Protein AF-A0A833ZZ32-F1 (afdb_monomer_lite)

Secondary structure (DSSP, 8-state):
---------------------PPPPPP-------------------------------------S-TTSSHHHHHHHHHHHHHHHSEEEHHHHHHHHHHHHHHSS---TTTHHHHHHHHHHHHHHHHHHHHHTTSEEEETTEEEE--S--HHHHHHHHHHHHHHHHHHHHHHHHHHHHHHHHHHHHHHHHHHHHHHHHHHTTSPPPGGG--PSS-------TT--------TT-

pLDDT: mean 76.22, std 25.81, range [27.75, 98.75]

Organism: NCBI:txid89673

Sequence (234 aa):
MIISTPQRLASSGSVLIGSPYTPAPAMVTQTHIAEATGWVPSDRKRAREFIDSDFSESKRSKKGDKNGKGLRHFSMKVCEKVQRKGTTSYNEVADELVSEFTNSNNHLSADSAYDQKNIRRRVYDALNVLMAMNIISKEKKEIKWIGLPTNSAQECQNLEIEKQRRIERIKQKRAQLQELLLQQIAFKNLVQRNRQNEQQNQGPPALNSTIQLPFIIINTSRKTVIDCSISSDK

Radius of gyration: 42.9 Å; chains: 1; bounding box: 115×64×95 Å

InterPro domains:
  IPR003316 E2F/DP family, winged-helix DNA-binding domain [PF02319] (68-147)
  IPR003316 E2F/DP family, winged-helix DNA-binding domain [SM01372] (66-147)
  IPR014889 Transcription factor DP, C-terminal [PF08781] (154-234)
  IPR014889 Transcription factor DP, C-terminal [SM01138] (154-234)
  IPR014889 Transcription factor DP, C-terminal [cd14458] (152-234)
  IPR015648 Transcription factor DP [PIRSF009404] (3-234)
  IPR015648 Transcription factor DP [PTHR12548] (1-234)
  IPR036388 Winged helix-like DNA-binding domain superfamily [G3DSA:1.10.10.10] (60-152)
  IPR036390 Winged helix DNA-binding domain superfamily [SSF46785] (69-148)
  IPR037241 E2F-DP heterodimerization region [SSF144074] (154-234)
  IPR038168 Transcription factor DP, C-terminal domain superfamily [G3DSA:1.20.140.80] (153-234)

Structure (mmCIF, N/CA/C/O backbone):
data_AF-A0A833ZZ32-F1
#
_entry.id   AF-A0A833ZZ32-F1
#
loop_
_atom_site.group_PDB
_atom_site.id
_atom_site.type_symbol
_atom_site.label_atom_id
_atom_site.label_alt_id
_atom_site.label_comp_id
_atom_site.label_asym_id
_atom_site.label_entity_id
_atom_site.label_seq_id
_atom_site.pdbx_PDB_ins_code
_atom_site.Cartn_x
_atom_site.Cartn_y
_atom_site.Cartn_z
_atom_site.occupancy
_atom_site.B_iso_or_equiv
_atom_site.auth_seq_id
_atom_site.auth_comp_id
_atom_site.auth_asym_id
_atom_site.auth_atom_id
_atom_site.pdbx_PDB_model_num
ATOM 1 N N . MET A 1 1 ? -20.789 -22.612 13.758 1.00 37.88 1 MET A N 1
ATOM 2 C CA . MET A 1 1 ? -19.311 -22.689 13.822 1.00 37.88 1 MET A CA 1
ATOM 3 C C . MET A 1 1 ? -18.942 -23.399 15.105 1.00 37.88 1 MET A C 1
ATOM 5 O O . MET A 1 1 ? -19.556 -23.105 16.121 1.00 37.88 1 MET A O 1
ATOM 9 N N . ILE A 1 2 ? -18.009 -24.345 15.046 1.00 40.56 2 ILE A N 1
ATOM 10 C CA . ILE A 1 2 ? -17.580 -25.133 16.206 1.00 40.56 2 ILE A CA 1
ATOM 11 C C . ILE A 1 2 ? -16.386 -24.408 16.829 1.00 40.56 2 ILE A C 1
ATOM 13 O O . ILE A 1 2 ? -15.392 -24.194 16.140 1.00 40.56 2 ILE A O 1
ATOM 17 N N . ILE A 1 3 ? -16.480 -24.021 18.102 1.00 36.75 3 ILE A N 1
ATOM 18 C CA . ILE A 1 3 ? -15.331 -23.560 18.890 1.00 36.75 3 ILE A CA 1
ATOM 19 C C . ILE A 1 3 ? -15.368 -24.303 20.220 1.00 36.75 3 ILE A C 1
ATOM 21 O O . ILE A 1 3 ? -16.193 -24.019 21.085 1.00 36.75 3 ILE A O 1
ATOM 25 N N . SER A 1 4 ? -14.459 -25.260 20.359 1.00 36.28 4 SER A N 1
ATOM 26 C CA . SER A 1 4 ? -14.177 -25.944 21.615 1.00 36.28 4 SER A CA 1
ATOM 27 C C . SER A 1 4 ? -13.015 -25.243 22.315 1.00 36.28 4 SER A C 1
ATOM 29 O O . SER A 1 4 ? -12.000 -24.937 21.694 1.00 36.28 4 SER A O 1
ATOM 31 N N . THR A 1 5 ? -13.135 -25.050 23.623 1.00 51.25 5 THR A N 1
ATOM 32 C CA . THR A 1 5 ? -11.986 -25.001 24.540 1.00 51.25 5 THR A CA 1
ATOM 33 C C . THR A 1 5 ? -12.230 -26.069 25.609 1.00 51.25 5 THR A C 1
ATOM 35 O O . THR A 1 5 ? -13.373 -26.509 25.766 1.00 51.25 5 THR A O 1
ATOM 38 N N . PRO A 1 6 ? -11.186 -26.549 26.303 1.00 49.59 6 PRO A N 1
ATOM 39 C CA . PRO A 1 6 ? -10.939 -25.911 27.593 1.00 49.59 6 PRO A CA 1
ATOM 40 C C . PRO A 1 6 ? -9.465 -25.863 28.040 1.00 49.59 6 PRO A C 1
ATOM 42 O O . PRO A 1 6 ? -8.579 -26.503 27.485 1.00 49.59 6 PRO A O 1
ATOM 45 N N . GLN A 1 7 ? -9.309 -25.181 29.177 1.00 36.09 7 GLN A N 1
ATOM 46 C CA . GLN A 1 7 ? -8.530 -25.585 30.357 1.00 36.09 7 GLN A CA 1
ATOM 47 C C . GLN A 1 7 ? -7.370 -24.660 30.753 1.00 36.09 7 GLN A C 1
ATOM 49 O O . GLN A 1 7 ? -6.554 -24.212 29.953 1.00 36.09 7 GLN A O 1
ATOM 54 N N . ARG A 1 8 ? -7.344 -24.361 32.055 1.00 35.12 8 ARG A N 1
ATOM 55 C CA . ARG A 1 8 ? -6.400 -23.487 32.752 1.00 35.12 8 ARG A CA 1
ATOM 56 C C . ARG A 1 8 ? -5.781 -24.301 33.882 1.00 35.12 8 ARG A C 1
ATOM 58 O O . ARG A 1 8 ? -6.511 -24.950 34.624 1.00 35.12 8 ARG A O 1
ATOM 65 N N . LEU A 1 9 ? -4.468 -24.210 34.046 1.00 34.28 9 LEU A N 1
ATOM 66 C CA . LEU A 1 9 ? -3.742 -24.720 35.208 1.00 34.28 9 LEU A CA 1
ATOM 67 C C . LEU A 1 9 ? -2.900 -23.583 35.788 1.00 34.28 9 LEU A C 1
ATOM 69 O O . LEU A 1 9 ? -2.384 -22.745 35.049 1.00 34.28 9 LEU A O 1
ATOM 73 N N . ALA A 1 10 ? -2.816 -23.529 37.114 1.00 38.97 10 ALA A N 1
ATOM 74 C CA . ALA A 1 10 ? -2.037 -22.538 37.843 1.00 38.97 10 ALA A CA 1
ATOM 75 C C . ALA A 1 10 ? -0.801 -23.203 38.455 1.00 38.97 10 ALA A C 1
ATOM 77 O O . ALA A 1 10 ? -0.909 -24.277 39.041 1.00 38.97 10 ALA A O 1
ATOM 78 N N . SER A 1 11 ? 0.353 -22.547 38.354 1.00 32.22 11 SER A N 1
ATOM 79 C CA . SER A 1 11 ? 1.517 -22.823 39.196 1.00 32.22 11 SER A CA 1
ATOM 80 C C . SER A 1 11 ? 2.420 -21.591 39.249 1.00 32.22 11 SER A C 1
ATOM 82 O O . SER A 1 11 ? 2.545 -20.864 38.262 1.00 32.22 11 SER A O 1
ATOM 84 N N . SER A 1 12 ? 3.026 -21.357 40.409 1.00 38.91 12 SER A N 1
ATOM 85 C CA . SER A 1 12 ? 3.937 -20.244 40.676 1.00 38.91 12 SER A CA 1
ATOM 86 C C . SER A 1 12 ? 5.387 -20.705 40.539 1.00 38.91 12 SER A C 1
ATOM 88 O O . SER A 1 12 ? 5.758 -21.731 41.102 1.00 38.91 12 SER A O 1
ATOM 90 N N . GLY A 1 13 ? 6.234 -19.926 39.864 1.00 32.72 13 GLY A N 1
ATOM 91 C CA . GLY A 1 13 ? 7.673 -20.192 39.788 1.00 32.72 13 GLY A CA 1
ATOM 92 C C . GLY A 1 13 ? 8.413 -19.123 38.986 1.00 32.72 13 GLY A C 1
ATOM 93 O O . GLY A 1 13 ? 7.993 -18.770 37.888 1.00 32.72 13 GLY A O 1
ATOM 94 N N . SER A 1 14 ? 9.496 -18.578 39.541 1.00 38.50 14 SER A N 1
ATOM 95 C CA . SER A 1 14 ? 10.298 -17.522 38.909 1.00 38.50 14 SER A CA 1
ATOM 96 C C . SER A 1 14 ? 11.399 -18.091 38.014 1.00 38.50 14 SER A C 1
ATOM 98 O O . SER A 1 14 ? 12.208 -18.879 38.503 1.00 38.50 14 SER A O 1
ATOM 100 N N . VAL A 1 15 ? 11.526 -17.613 36.771 1.00 35.06 15 VAL A N 1
ATOM 101 C CA . VAL A 1 15 ? 12.745 -17.777 35.953 1.00 35.06 15 VAL A CA 1
ATOM 102 C C . VAL A 1 15 ? 12.980 -16.509 35.113 1.00 35.06 15 VAL A C 1
ATOM 104 O O . VAL A 1 15 ? 12.033 -15.901 34.618 1.00 35.06 15 VAL A O 1
ATOM 107 N N . LEU A 1 16 ? 14.245 -16.088 35.004 1.00 38.94 16 LEU A N 1
ATOM 108 C CA . LEU A 1 16 ? 14.737 -14.967 34.181 1.00 38.94 16 LEU A CA 1
ATOM 109 C C . LEU A 1 16 ? 15.077 -15.431 32.744 1.00 38.94 16 LEU A C 1
ATOM 111 O O . LEU A 1 16 ? 15.066 -16.627 32.484 1.00 38.94 16 LEU A O 1
ATOM 115 N N . ILE A 1 17 ? 15.523 -14.505 31.872 1.00 35.62 17 ILE A N 1
ATOM 116 C CA . ILE A 1 17 ? 16.031 -14.752 30.491 1.00 35.62 17 ILE A CA 1
ATOM 117 C C . ILE A 1 17 ? 14.880 -14.991 29.482 1.00 35.62 17 ILE A C 1
ATOM 119 O O . ILE A 1 17 ? 13.878 -15.608 29.810 1.00 35.62 17 ILE A O 1
ATOM 123 N N . GLY A 1 18 ? 14.912 -14.529 28.227 1.00 32.66 18 GLY A N 1
ATOM 124 C CA . GLY A 1 18 ? 15.871 -13.699 27.483 1.00 32.66 18 GLY A CA 1
ATOM 125 C C . GLY A 1 18 ? 15.521 -13.727 25.982 1.00 32.66 18 GLY A C 1
ATOM 126 O O . GLY A 1 18 ? 14.850 -14.647 25.522 1.00 32.66 18 GLY A O 1
ATOM 127 N N . SER A 1 19 ? 15.911 -12.703 25.217 1.00 40.38 19 SER A N 1
ATOM 128 C CA . SER A 1 19 ? 15.455 -12.518 23.823 1.00 40.38 19 SER A CA 1
ATOM 129 C C . SER A 1 19 ? 16.119 -13.484 22.819 1.00 40.38 19 SER A C 1
ATOM 131 O O . SER A 1 19 ? 17.340 -13.642 22.879 1.00 40.38 19 SER A O 1
ATOM 133 N N . PRO A 1 20 ? 15.385 -14.070 21.849 1.00 43.44 20 PRO A N 1
ATOM 134 C CA . PRO A 1 20 ? 15.973 -14.885 20.788 1.00 43.44 20 PRO A CA 1
ATOM 135 C C . PRO A 1 20 ? 16.407 -14.039 19.575 1.00 43.44 20 PRO A C 1
ATOM 137 O O . PRO A 1 20 ? 15.576 -13.535 18.820 1.00 43.44 20 PRO A O 1
ATOM 140 N N . TYR A 1 21 ? 17.719 -13.954 19.339 1.00 35.91 21 TYR A N 1
ATOM 141 C CA . TYR A 1 21 ? 18.301 -13.572 18.045 1.00 35.91 21 TYR A CA 1
ATOM 142 C C . TYR A 1 21 ? 18.852 -14.818 17.332 1.00 35.91 21 TYR A C 1
ATOM 144 O O . TYR A 1 21 ? 19.492 -15.668 17.948 1.00 35.91 21 TYR A O 1
ATOM 152 N N . THR A 1 22 ? 18.615 -14.921 16.025 1.00 45.25 22 THR A N 1
ATOM 153 C CA . THR A 1 22 ? 19.074 -16.026 15.164 1.00 45.25 22 THR A CA 1
ATOM 154 C C . THR A 1 22 ? 20.530 -15.843 14.706 1.00 45.25 22 THR A C 1
ATOM 156 O O . THR A 1 22 ? 20.849 -14.758 14.214 1.00 45.25 22 THR A O 1
ATOM 159 N N . PRO A 1 23 ? 21.400 -16.871 14.769 1.00 45.94 23 PRO A N 1
ATOM 160 C CA . PRO A 1 23 ? 22.768 -16.795 14.252 1.00 45.94 23 PRO A CA 1
ATOM 161 C C . PRO A 1 23 ? 22.875 -17.152 12.756 1.00 45.94 23 PRO A C 1
ATOM 163 O O . PRO A 1 23 ? 22.099 -17.947 12.228 1.00 45.94 23 PRO A O 1
ATOM 166 N N . ALA A 1 24 ? 23.881 -16.582 12.088 1.00 35.25 24 ALA A N 1
ATOM 167 C CA . ALA A 1 24 ? 24.283 -16.902 10.714 1.00 35.25 24 ALA A CA 1
ATOM 168 C C . ALA A 1 24 ? 25.369 -18.008 10.682 1.00 35.25 24 ALA A C 1
ATOM 170 O O . ALA A 1 24 ? 26.064 -18.194 11.683 1.00 35.25 24 ALA A O 1
ATOM 171 N N . PRO A 1 25 ? 25.553 -18.740 9.563 1.00 42.97 25 PRO A N 1
ATOM 172 C CA . PRO A 1 25 ? 26.528 -19.829 9.484 1.00 42.97 25 PRO A CA 1
ATOM 173 C C . PRO A 1 25 ? 27.964 -19.326 9.254 1.00 42.97 25 PRO A C 1
ATOM 175 O O . PRO A 1 25 ? 28.202 -18.439 8.435 1.00 42.97 25 PRO A O 1
ATOM 178 N N . ALA A 1 26 ? 28.925 -19.948 9.941 1.00 34.72 26 ALA A N 1
ATOM 179 C CA . ALA A 1 26 ? 30.362 -19.726 9.769 1.00 34.72 26 ALA A CA 1
ATOM 180 C C . ALA A 1 26 ? 31.030 -20.871 8.980 1.00 34.72 26 ALA A C 1
ATOM 182 O O . ALA A 1 26 ? 30.490 -21.971 8.868 1.00 34.72 26 ALA A O 1
ATOM 183 N N . MET A 1 27 ? 32.206 -20.591 8.415 1.00 36.47 27 MET A N 1
ATOM 184 C CA . MET A 1 27 ? 32.966 -21.507 7.553 1.00 36.47 27 MET A CA 1
ATOM 185 C C . MET A 1 27 ? 33.712 -22.586 8.358 1.00 36.47 27 MET A C 1
ATOM 187 O O . MET A 1 27 ? 34.055 -22.366 9.517 1.00 36.47 27 MET A O 1
ATOM 191 N N . VAL A 1 28 ? 34.027 -23.720 7.720 1.00 36.69 28 VAL A N 1
ATOM 192 C CA . VAL A 1 28 ? 34.839 -24.809 8.299 1.00 36.69 28 VAL A CA 1
ATOM 193 C C . VAL A 1 28 ? 36.036 -25.111 7.392 1.00 36.69 28 VAL A C 1
ATOM 195 O O . VAL A 1 28 ? 35.896 -25.179 6.171 1.00 36.69 28 VAL A O 1
ATOM 198 N N . THR A 1 29 ? 37.208 -25.313 7.995 1.00 33.47 29 THR A N 1
ATOM 199 C CA . THR A 1 29 ? 38.483 -25.629 7.327 1.00 33.47 29 THR A CA 1
ATOM 200 C C . THR A 1 29 ? 39.214 -26.764 8.045 1.00 33.47 29 THR A C 1
ATOM 202 O O . THR A 1 29 ? 39.313 -26.707 9.265 1.00 33.47 29 THR A O 1
ATOM 205 N N . GLN A 1 30 ? 39.829 -27.672 7.264 1.00 30.86 30 GLN A N 1
ATOM 206 C CA . GLN A 1 30 ? 40.859 -28.666 7.659 1.00 30.86 30 GLN A CA 1
ATOM 207 C C . GLN A 1 30 ? 40.413 -29.812 8.617 1.00 30.86 30 GLN A C 1
ATOM 209 O O . GLN A 1 30 ? 39.506 -29.618 9.411 1.00 30.86 30 GLN A O 1
ATOM 214 N N . THR A 1 31 ? 40.962 -31.047 8.629 1.00 31.50 31 THR A N 1
ATOM 215 C CA . THR A 1 31 ? 41.904 -31.822 7.759 1.00 31.50 31 THR A CA 1
ATOM 216 C C . THR A 1 31 ? 41.948 -33.315 8.202 1.00 31.50 31 THR A C 1
ATOM 218 O O . THR A 1 31 ? 41.472 -33.626 9.285 1.00 31.50 31 THR A O 1
ATOM 221 N N . HIS A 1 32 ? 42.661 -34.165 7.430 1.00 30.50 32 HIS A N 1
ATOM 222 C CA . HIS A 1 32 ? 43.417 -35.389 7.826 1.00 30.50 32 HIS A CA 1
ATOM 223 C C . HIS A 1 32 ? 42.839 -36.827 7.634 1.00 30.50 32 HIS A C 1
ATOM 225 O O . HIS A 1 32 ? 42.040 -37.315 8.419 1.00 30.50 32 HIS A O 1
ATOM 231 N N . ILE A 1 33 ? 43.417 -37.507 6.621 1.00 32.62 33 ILE A N 1
ATOM 232 C CA . ILE A 1 33 ? 43.957 -38.897 6.527 1.00 32.62 33 ILE A CA 1
ATOM 233 C C . ILE A 1 33 ? 43.099 -40.131 6.908 1.00 32.62 33 ILE A C 1
ATOM 235 O O . ILE A 1 33 ? 42.928 -40.438 8.081 1.00 32.62 33 ILE A O 1
ATOM 239 N N . ALA A 1 34 ? 42.772 -40.930 5.874 1.00 32.75 34 ALA A N 1
ATOM 240 C CA . ALA A 1 34 ? 42.776 -42.411 5.791 1.00 32.75 34 ALA A CA 1
ATOM 241 C C . ALA A 1 34 ? 42.498 -42.821 4.313 1.00 32.75 34 ALA A C 1
ATOM 243 O O . ALA A 1 34 ? 41.745 -42.114 3.648 1.00 32.75 34 ALA A O 1
ATOM 244 N N . GLU A 1 35 ? 43.019 -43.889 3.688 1.00 29.77 35 GLU A N 1
ATOM 245 C CA . GLU A 1 35 ? 44.194 -44.753 3.955 1.00 29.77 35 GLU A CA 1
ATOM 246 C C . GLU A 1 35 ? 44.800 -45.226 2.589 1.00 29.77 35 GLU A C 1
ATOM 248 O O . GLU A 1 35 ? 44.897 -44.388 1.691 1.00 29.77 35 GLU A O 1
ATOM 253 N N . ALA A 1 36 ? 45.215 -46.494 2.371 1.00 29.03 36 ALA A N 1
ATOM 254 C CA . ALA A 1 36 ? 45.875 -46.944 1.125 1.00 29.03 36 ALA A CA 1
ATOM 255 C C . ALA A 1 36 ? 45.456 -48.334 0.584 1.00 29.03 36 ALA A C 1
ATOM 257 O O . ALA A 1 36 ? 45.432 -49.315 1.311 1.00 29.03 36 ALA A O 1
ATOM 258 N N . THR A 1 37 ? 45.257 -48.419 -0.737 1.00 33.25 37 THR A N 1
ATOM 259 C CA . THR A 1 37 ? 45.556 -49.538 -1.670 1.00 33.25 37 THR A CA 1
ATOM 260 C C . THR A 1 37 ? 45.536 -48.895 -3.070 1.00 33.25 37 THR A C 1
ATOM 262 O O . THR A 1 37 ? 44.680 -48.065 -3.341 1.00 33.25 37 THR A O 1
ATOM 265 N N . GLY A 1 38 ? 46.449 -49.092 -4.017 1.00 27.75 38 GLY A N 1
ATOM 266 C CA . GLY A 1 38 ? 47.419 -50.150 -4.265 1.00 27.75 38 GLY A CA 1
ATOM 267 C C . GLY A 1 38 ? 47.241 -50.550 -5.735 1.00 27.75 38 GLY A C 1
ATOM 268 O O . GLY A 1 38 ? 46.128 -50.904 -6.093 1.00 27.75 38 GLY A O 1
ATOM 269 N N . TRP A 1 39 ? 48.284 -50.424 -6.568 1.00 29.03 39 TRP A N 1
ATOM 270 C CA . TRP A 1 39 ? 48.559 -51.146 -7.835 1.00 29.03 39 TRP A CA 1
ATOM 271 C C . TRP A 1 39 ? 49.645 -50.393 -8.629 1.00 29.03 39 TRP A C 1
ATOM 273 O O . TRP A 1 39 ? 49.455 -49.247 -9.032 1.00 29.03 39 TRP A O 1
ATOM 283 N N . VAL A 1 40 ? 50.776 -51.056 -8.878 1.00 33.75 40 VAL A N 1
ATOM 284 C CA . VAL A 1 40 ? 51.852 -50.604 -9.776 1.00 33.75 40 VAL A CA 1
ATOM 285 C C . VAL A 1 40 ? 52.361 -51.827 -10.539 1.00 33.75 40 VAL A C 1
ATOM 287 O O . VAL A 1 40 ? 52.672 -52.834 -9.902 1.00 33.75 40 VAL A O 1
ATOM 290 N N . PRO A 1 41 ? 52.460 -51.765 -11.876 1.00 34.78 41 PRO A N 1
ATOM 291 C CA . PRO A 1 41 ? 53.431 -52.574 -12.617 1.00 34.78 41 PRO A CA 1
ATOM 292 C C . PRO A 1 41 ? 54.643 -51.741 -13.061 1.00 34.78 41 PRO A C 1
ATOM 294 O O . PRO A 1 41 ? 54.511 -50.586 -13.466 1.00 34.78 41 PRO A O 1
ATOM 297 N N . SER A 1 42 ? 55.828 -52.337 -12.957 1.00 32.09 42 SER A N 1
ATOM 298 C CA . SER A 1 42 ? 57.117 -51.637 -12.953 1.00 32.09 42 SER A CA 1
ATOM 299 C C . SER A 1 42 ? 57.749 -51.363 -14.328 1.00 32.09 42 SER A C 1
ATOM 301 O O . SER A 1 42 ? 57.417 -51.972 -15.340 1.00 32.09 42 SER A O 1
ATOM 303 N N . ASP A 1 43 ? 58.780 -50.514 -14.279 1.00 33.09 43 ASP A N 1
ATOM 304 C CA . ASP A 1 43 ? 60.008 -50.560 -15.083 1.00 33.09 43 ASP A CA 1
ATOM 305 C C . ASP A 1 43 ? 59.945 -50.522 -16.622 1.00 33.09 43 ASP A C 1
ATOM 307 O O . ASP A 1 43 ? 59.797 -51.533 -17.316 1.00 33.09 43 ASP A O 1
ATOM 311 N N . ARG A 1 44 ? 60.427 -49.390 -17.159 1.00 36.41 44 ARG A N 1
ATOM 312 C CA . ARG A 1 44 ? 61.557 -49.456 -18.102 1.00 36.41 44 ARG A CA 1
ATOM 313 C C . ARG A 1 44 ? 62.429 -48.195 -18.087 1.00 36.41 44 ARG A C 1
ATOM 315 O O . ARG A 1 44 ? 62.002 -47.110 -18.470 1.00 36.41 44 ARG A O 1
ATOM 322 N N . LYS A 1 45 ? 63.693 -48.371 -17.688 1.00 34.56 45 LYS A N 1
ATOM 323 C CA . LYS A 1 45 ? 64.759 -47.356 -17.741 1.00 34.56 45 LYS A CA 1
ATOM 324 C C . LYS A 1 45 ? 64.945 -46.788 -19.155 1.00 34.56 45 LYS A C 1
ATOM 326 O O . LYS A 1 45 ? 65.175 -47.549 -20.096 1.00 34.56 45 LYS A O 1
ATOM 331 N N . ARG A 1 46 ? 65.091 -45.464 -19.257 1.00 34.31 46 ARG A N 1
ATOM 332 C CA . ARG A 1 46 ? 66.128 -44.855 -20.107 1.00 34.31 46 ARG A CA 1
ATOM 333 C C . ARG A 1 46 ? 66.566 -43.517 -19.518 1.00 34.31 46 ARG A C 1
ATOM 335 O O . ARG A 1 46 ? 65.850 -42.529 -19.619 1.00 34.31 46 ARG A O 1
ATOM 342 N N . ALA A 1 47 ? 67.748 -43.505 -18.911 1.00 33.59 47 ALA A N 1
ATOM 343 C CA . ALA A 1 47 ? 68.410 -42.268 -18.528 1.00 33.59 47 ALA A CA 1
ATOM 344 C C . ALA A 1 47 ? 68.820 -41.483 -19.784 1.00 33.59 47 ALA A C 1
ATOM 346 O O . ALA A 1 47 ? 69.264 -42.075 -20.773 1.00 33.59 47 ALA A O 1
ATOM 347 N N . ARG A 1 48 ? 68.717 -40.156 -19.721 1.00 37.75 48 ARG A N 1
ATOM 348 C CA . ARG A 1 48 ? 69.573 -39.260 -20.496 1.00 37.75 48 ARG A CA 1
ATOM 349 C C . ARG A 1 48 ? 69.846 -38.011 -19.670 1.00 37.75 48 ARG A C 1
ATOM 351 O O . ARG A 1 48 ? 68.972 -37.546 -18.945 1.00 37.75 48 ARG A O 1
ATOM 358 N N . GLU A 1 49 ? 71.093 -37.581 -19.712 1.00 31.64 49 GLU A N 1
ATOM 359 C CA . GLU A 1 49 ? 71.685 -36.649 -18.759 1.00 31.64 49 GLU A CA 1
ATOM 360 C C . GLU A 1 49 ? 71.378 -35.186 -19.107 1.00 31.64 49 GLU A C 1
ATOM 362 O O . GLU A 1 49 ? 71.050 -34.873 -20.249 1.00 31.64 49 GLU A O 1
ATOM 367 N N . PHE A 1 50 ? 71.511 -34.329 -18.090 1.00 32.62 50 PHE A N 1
ATOM 368 C CA . PHE A 1 50 ? 71.941 -32.927 -18.145 1.00 32.62 50 PHE A CA 1
ATOM 369 C C . PHE A 1 50 ? 71.675 -32.113 -19.428 1.00 32.62 50 PHE A C 1
ATOM 371 O O . PHE A 1 50 ? 72.336 -32.288 -20.446 1.00 32.62 50 PHE A O 1
ATOM 378 N N . ILE A 1 51 ? 70.887 -31.048 -19.269 1.00 42.22 51 ILE A N 1
ATOM 379 C CA . ILE A 1 51 ? 71.427 -29.680 -19.321 1.00 42.22 51 ILE A CA 1
ATOM 380 C C . ILE A 1 51 ? 70.669 -28.862 -18.273 1.00 42.22 51 ILE A C 1
ATOM 3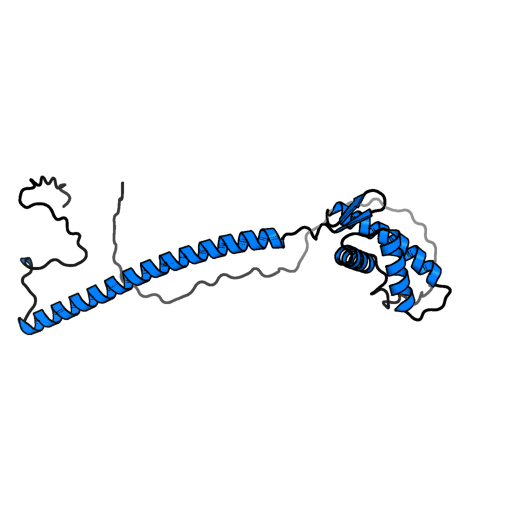82 O O . ILE A 1 51 ? 69.442 -28.775 -18.310 1.00 42.22 51 ILE A O 1
ATOM 386 N N . ASP A 1 52 ? 71.416 -28.304 -17.325 1.00 38.44 52 ASP A N 1
ATOM 387 C CA . ASP A 1 52 ? 70.941 -27.227 -16.464 1.00 38.44 52 ASP A CA 1
ATOM 388 C C . ASP A 1 52 ? 71.105 -25.910 -17.235 1.00 38.44 52 ASP A C 1
ATOM 390 O O . ASP A 1 52 ? 72.148 -25.665 -17.845 1.00 38.44 52 ASP A O 1
ATOM 394 N N . SER A 1 53 ? 70.047 -25.108 -17.287 1.00 35.72 53 SER A N 1
ATOM 395 C CA . SER A 1 53 ? 70.019 -23.831 -18.002 1.00 35.72 53 SER A CA 1
ATOM 396 C C . SER A 1 53 ? 68.928 -22.946 -17.412 1.00 35.72 53 SER A C 1
ATOM 398 O O . SER A 1 53 ? 67.899 -22.694 -18.042 1.00 35.72 53 SER A O 1
ATOM 400 N N . ASP A 1 54 ? 69.193 -22.501 -16.187 1.00 41.16 54 ASP A N 1
ATOM 401 C CA . ASP A 1 54 ? 68.721 -21.259 -15.572 1.00 41.16 54 ASP A CA 1
ATOM 402 C C . ASP A 1 54 ? 68.010 -20.300 -16.558 1.00 41.16 54 ASP A C 1
ATOM 404 O O . ASP A 1 54 ? 68.641 -19.564 -17.321 1.00 41.16 54 ASP A O 1
ATOM 408 N N . PHE A 1 55 ? 66.670 -20.339 -16.583 1.00 33.22 55 PHE A N 1
ATOM 409 C CA . PHE A 1 55 ? 65.851 -19.467 -17.431 1.00 33.22 55 PHE A CA 1
ATOM 410 C C . PHE A 1 55 ? 65.051 -18.479 -16.584 1.00 33.22 55 PHE A C 1
ATOM 412 O O . PHE A 1 55 ? 63.845 -18.621 -16.372 1.00 33.22 55 PHE A O 1
ATOM 419 N N . SER A 1 56 ? 65.784 -17.467 -16.120 1.00 36.94 56 SER A N 1
ATOM 420 C CA . SER A 1 56 ? 65.344 -16.138 -15.683 1.00 36.94 56 SER A CA 1
ATOM 421 C C . SER A 1 56 ? 63.829 -15.887 -15.631 1.00 36.94 56 SER A C 1
ATOM 423 O O . SER A 1 56 ? 63.152 -15.757 -16.660 1.00 36.94 56 SER A O 1
ATOM 425 N N . GLU A 1 57 ? 63.324 -15.645 -14.425 1.00 41.25 57 GLU A N 1
ATOM 426 C CA . GLU A 1 57 ? 61.995 -15.091 -14.195 1.00 41.25 57 GLU A CA 1
ATOM 427 C C . GLU A 1 57 ? 61.882 -13.675 -14.798 1.00 41.25 57 GLU A C 1
ATOM 429 O O . GLU A 1 57 ? 62.272 -12.670 -14.203 1.00 41.25 57 GLU A O 1
ATOM 434 N N . SER A 1 58 ? 61.363 -13.570 -16.026 1.00 44.12 58 SER A N 1
ATOM 435 C CA . SER A 1 58 ? 61.080 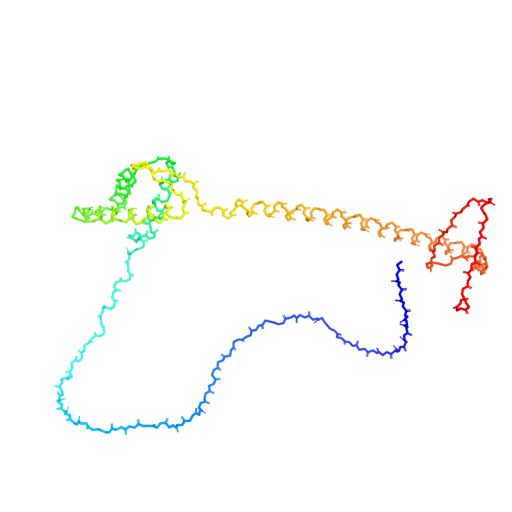-12.278 -16.656 1.00 44.12 58 SER A CA 1
ATOM 436 C C . SER A 1 58 ? 60.023 -12.339 -17.760 1.00 44.12 58 SER A C 1
ATOM 438 O O . SER A 1 58 ? 60.033 -13.202 -18.630 1.00 44.12 58 SER A O 1
ATOM 440 N N . LYS A 1 59 ? 59.151 -11.318 -17.762 1.00 48.03 59 LYS A N 1
ATOM 441 C CA . LYS A 1 59 ? 58.108 -11.016 -18.770 1.00 48.03 59 LYS A CA 1
ATOM 442 C C . LYS A 1 59 ? 56.816 -11.851 -18.743 1.00 48.03 59 LYS A C 1
ATOM 444 O O . LYS A 1 59 ? 56.236 -12.147 -19.789 1.00 48.03 59 LYS A O 1
ATOM 449 N N . ARG A 1 60 ? 56.198 -11.999 -17.563 1.00 45.41 60 ARG A N 1
ATOM 450 C CA . ARG A 1 60 ? 54.720 -11.999 -17.503 1.00 45.41 60 ARG A CA 1
ATOM 451 C C . ARG A 1 60 ? 54.180 -10.600 -17.846 1.00 45.41 60 ARG A C 1
ATOM 453 O O . ARG A 1 60 ? 54.038 -9.755 -16.978 1.00 45.41 60 ARG A O 1
ATOM 460 N N . SER A 1 61 ? 53.910 -10.401 -19.140 1.00 39.38 61 SER A N 1
ATOM 461 C CA . SER A 1 61 ? 52.957 -9.460 -19.763 1.00 39.38 61 SER A CA 1
ATOM 462 C C . SER A 1 61 ? 52.689 -8.101 -19.082 1.00 39.38 61 SER A C 1
ATOM 464 O O . SER A 1 61 ? 52.049 -8.028 -18.034 1.00 39.38 61 SER A O 1
ATOM 466 N N . LYS A 1 62 ? 53.026 -7.005 -19.787 1.00 44.19 62 LYS A N 1
ATOM 467 C CA . LYS A 1 62 ? 52.560 -5.631 -19.501 1.00 44.19 62 LYS A CA 1
ATOM 468 C C . LYS A 1 62 ? 51.061 -5.605 -19.146 1.00 44.19 62 LYS A C 1
ATOM 470 O O . LYS A 1 62 ? 50.203 -5.769 -20.017 1.00 44.19 62 LYS A O 1
ATOM 475 N N . LYS A 1 63 ? 50.747 -5.304 -17.883 1.00 50.62 63 LYS A N 1
ATOM 476 C CA . LYS A 1 63 ? 49.397 -4.964 -17.413 1.00 50.62 63 LYS A CA 1
ATOM 477 C C . LYS A 1 63 ? 49.218 -3.441 -17.467 1.00 50.62 63 LYS A C 1
ATOM 479 O O . LYS A 1 63 ? 49.283 -2.772 -16.445 1.00 50.62 63 LYS A O 1
ATOM 484 N N . GLY A 1 64 ? 49.024 -2.917 -18.677 1.00 47.53 64 GLY A N 1
ATOM 485 C CA . GLY A 1 64 ? 48.773 -1.499 -18.955 1.00 47.53 64 GLY A CA 1
ATOM 486 C C . GLY A 1 64 ? 47.882 -1.312 -20.189 1.00 47.53 64 GLY A C 1
ATOM 487 O O . GLY A 1 64 ? 47.882 -2.150 -21.092 1.00 47.53 64 GLY A O 1
ATOM 488 N N . ASP A 1 65 ? 47.091 -0.240 -20.184 1.00 51.59 65 ASP A N 1
ATOM 489 C CA . ASP A 1 65 ? 46.457 0.417 -21.345 1.00 51.59 65 ASP A CA 1
ATOM 490 C C . ASP A 1 65 ? 45.443 -0.364 -22.205 1.00 51.59 65 ASP A C 1
ATOM 492 O O . ASP A 1 65 ? 45.015 0.102 -23.260 1.00 51.59 65 ASP A O 1
ATOM 496 N N . LYS A 1 66 ? 44.933 -1.511 -21.738 1.00 55.25 66 LYS A N 1
ATOM 497 C CA . LYS A 1 66 ? 43.804 -2.209 -22.400 1.00 55.25 66 LYS A CA 1
ATOM 498 C C . LYS A 1 66 ? 42.412 -1.692 -22.001 1.00 55.25 66 LYS A C 1
ATOM 500 O O . LYS A 1 66 ? 41.412 -2.175 -22.533 1.00 55.25 66 LYS A O 1
ATOM 505 N N . ASN A 1 67 ? 42.327 -0.700 -21.112 1.00 57.66 67 ASN A N 1
ATOM 506 C CA . ASN A 1 67 ? 41.076 -0.256 -20.478 1.00 57.66 67 ASN A CA 1
ATOM 507 C C . ASN A 1 67 ? 40.039 0.392 -21.424 1.00 57.66 67 ASN A C 1
ATOM 509 O O . ASN A 1 67 ? 38.894 0.557 -21.011 1.00 57.66 67 ASN A O 1
ATOM 513 N N . GLY A 1 68 ? 40.395 0.705 -22.679 1.00 69.31 68 GLY A N 1
ATOM 514 C CA . GLY A 1 68 ? 39.497 1.328 -23.668 1.00 69.31 68 GLY A CA 1
ATOM 515 C C . GLY A 1 68 ? 39.376 0.627 -25.032 1.00 69.31 68 GLY A C 1
ATOM 516 O O . GLY A 1 68 ? 38.672 1.138 -25.897 1.00 69.31 68 GLY A O 1
ATOM 517 N N . LYS A 1 69 ? 40.024 -0.528 -25.267 1.00 80.75 69 LYS A N 1
ATOM 518 C CA . LYS A 1 69 ? 40.031 -1.207 -26.593 1.00 80.75 69 LYS A CA 1
ATOM 519 C C . LYS A 1 69 ? 39.350 -2.590 -26.626 1.00 80.75 69 LYS A C 1
ATOM 521 O O . LYS A 1 69 ? 39.426 -3.305 -27.621 1.00 80.75 69 LYS A O 1
ATOM 526 N N . GLY A 1 70 ? 38.710 -3.014 -25.535 1.00 88.12 70 GLY A N 1
ATOM 527 C CA . GLY A 1 70 ? 38.034 -4.319 -25.449 1.00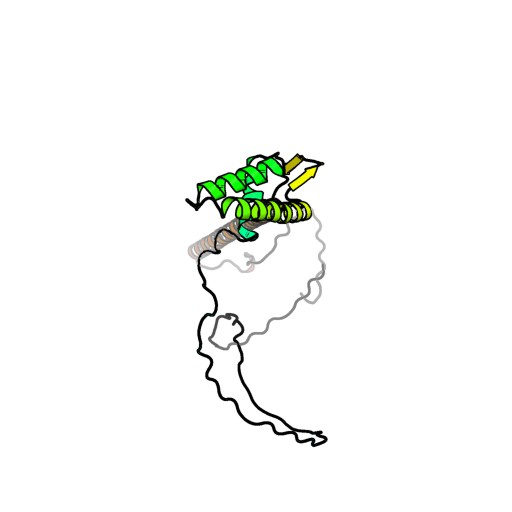 88.12 70 GLY A CA 1
ATOM 528 C C . GLY A 1 70 ? 36.606 -4.318 -26.010 1.00 88.12 70 GLY A C 1
ATOM 529 O O . GLY A 1 70 ? 35.948 -3.279 -26.036 1.00 88.12 70 GLY A O 1
ATOM 530 N N . LEU A 1 71 ? 36.074 -5.501 -26.361 1.00 93.06 71 LEU A N 1
ATOM 531 C CA . LEU A 1 71 ? 34.685 -5.652 -26.832 1.00 93.06 71 LEU A CA 1
ATOM 532 C C . LEU A 1 71 ? 33.670 -5.032 -25.858 1.00 93.06 71 LEU A C 1
ATOM 534 O O . LEU A 1 71 ? 32.761 -4.354 -26.308 1.00 93.06 71 LEU A O 1
ATOM 538 N N . ARG A 1 72 ? 33.866 -5.159 -24.535 1.00 93.06 72 ARG A N 1
ATOM 539 C CA . ARG A 1 72 ? 33.009 -4.509 -23.523 1.00 93.06 72 ARG A CA 1
ATOM 540 C C . ARG A 1 72 ? 32.883 -2.992 -23.732 1.00 93.06 72 ARG A C 1
ATOM 542 O O . ARG A 1 72 ? 31.793 -2.458 -23.561 1.00 93.06 72 ARG A O 1
ATOM 549 N N . HIS A 1 73 ? 33.972 -2.307 -24.093 1.00 93.25 73 HIS A N 1
ATOM 550 C CA . HIS A 1 73 ? 33.945 -0.864 -24.338 1.00 93.25 73 HIS A CA 1
ATOM 551 C C . HIS A 1 73 ? 33.207 -0.539 -25.642 1.00 93.25 73 HIS A C 1
ATOM 553 O O . HIS A 1 73 ? 32.317 0.307 -25.642 1.00 93.25 73 HIS A O 1
ATOM 559 N N . PHE A 1 74 ? 33.494 -1.268 -26.725 1.00 95.19 74 PHE A N 1
ATOM 560 C CA . PHE A 1 74 ? 32.796 -1.067 -27.995 1.00 95.19 74 PHE A CA 1
ATOM 561 C C . PHE A 1 74 ? 31.305 -1.412 -27.913 1.00 95.19 74 PHE A C 1
ATOM 563 O O . PHE A 1 74 ? 30.497 -0.645 -28.418 1.00 95.19 74 PHE A O 1
ATOM 570 N N . SER A 1 75 ? 30.904 -2.480 -27.216 1.00 95.88 75 SER A N 1
ATOM 571 C CA . SER A 1 75 ? 29.488 -2.803 -26.994 1.00 95.88 75 SER A CA 1
ATOM 572 C C . SER A 1 75 ? 28.758 -1.715 -26.209 1.00 95.88 75 SER A C 1
ATOM 574 O O . SER A 1 75 ? 27.638 -1.361 -26.566 1.00 95.88 75 SER A O 1
ATOM 576 N N . MET A 1 76 ? 29.402 -1.142 -25.186 1.00 94.12 76 MET A N 1
ATOM 577 C CA . MET A 1 76 ? 28.866 -0.005 -24.434 1.00 94.12 76 MET A CA 1
ATOM 578 C C . MET A 1 76 ? 28.681 1.218 -25.345 1.00 94.12 76 MET A C 1
ATOM 580 O O . MET A 1 76 ? 27.589 1.774 -25.410 1.00 94.12 76 MET A O 1
ATOM 584 N N . LYS A 1 77 ? 29.706 1.576 -26.129 1.00 95.69 77 LYS A N 1
ATOM 585 C CA . LYS A 1 77 ? 29.667 2.721 -27.050 1.00 95.69 77 LYS A CA 1
ATOM 586 C C . LYS A 1 77 ? 28.673 2.550 -28.202 1.00 95.69 77 LYS A C 1
ATOM 588 O O . LYS A 1 77 ? 27.969 3.497 -28.536 1.00 95.69 77 LYS A O 1
ATOM 593 N N . VAL A 1 78 ? 28.552 1.348 -28.768 1.00 96.88 78 VAL A N 1
ATOM 594 C CA . VAL A 1 78 ? 27.522 1.008 -29.766 1.00 96.88 78 VAL A CA 1
ATOM 595 C C . VAL A 1 78 ? 26.123 1.148 -29.161 1.00 96.88 78 VAL A C 1
ATOM 597 O O . VAL A 1 78 ? 25.260 1.763 -29.782 1.00 96.88 78 VAL A O 1
ATOM 600 N N . CYS A 1 79 ? 25.905 0.647 -27.940 1.00 95.44 79 CYS A N 1
ATOM 601 C CA . CYS A 1 79 ? 24.624 0.768 -27.243 1.00 95.44 79 CYS A CA 1
ATOM 602 C C . CYS A 1 79 ? 24.247 2.240 -26.991 1.00 95.44 79 CYS A C 1
ATOM 604 O O . CYS A 1 79 ? 23.159 2.659 -27.380 1.00 95.44 79 CYS A O 1
ATOM 606 N N . GLU A 1 80 ? 25.163 3.041 -26.430 1.00 95.69 80 GLU A N 1
ATOM 607 C CA . GLU A 1 80 ? 24.986 4.491 -26.230 1.00 95.69 80 GLU A CA 1
ATOM 608 C C . GLU A 1 80 ? 24.654 5.220 -27.543 1.00 95.69 80 GLU A C 1
ATOM 610 O O . GLU A 1 80 ? 23.802 6.112 -27.572 1.00 95.69 80 GLU A O 1
ATOM 615 N N . LYS A 1 81 ? 25.337 4.861 -28.638 1.00 96.19 81 LYS A N 1
ATOM 616 C CA . LYS A 1 81 ? 25.198 5.525 -29.938 1.00 96.19 81 LYS A CA 1
ATOM 617 C C . LYS A 1 81 ? 23.845 5.235 -30.588 1.00 96.19 81 LYS A C 1
ATOM 619 O O . LYS A 1 81 ? 23.176 6.174 -31.018 1.00 96.19 81 LYS A O 1
ATOM 624 N N . VAL A 1 82 ? 23.421 3.967 -30.612 1.00 96.56 82 VAL A N 1
ATOM 625 C CA . VAL A 1 82 ? 22.103 3.576 -31.144 1.00 96.56 82 VAL A CA 1
ATOM 626 C C . VAL A 1 82 ? 20.983 4.166 -30.281 1.00 96.56 82 VAL A C 1
ATOM 628 O O . VAL A 1 82 ? 20.039 4.725 -30.832 1.00 96.56 82 VAL A O 1
ATOM 631 N N . GLN A 1 83 ? 21.120 4.146 -28.949 1.00 94.56 83 GLN A N 1
ATOM 632 C CA . GLN A 1 83 ? 20.159 4.772 -28.033 1.00 94.56 83 GLN A CA 1
ATOM 633 C C . GLN A 1 83 ? 19.992 6.274 -28.292 1.00 94.56 83 GLN A C 1
ATOM 635 O O . GLN A 1 83 ? 18.869 6.767 -28.333 1.00 94.56 83 GLN A O 1
ATOM 640 N N . ARG A 1 84 ? 21.098 7.009 -28.479 1.00 95.94 84 ARG A N 1
ATOM 641 C CA . ARG A 1 84 ? 21.068 8.466 -28.690 1.00 95.94 84 ARG A CA 1
ATOM 642 C C . ARG A 1 84 ? 20.478 8.863 -30.043 1.00 95.94 84 ARG A C 1
ATOM 644 O O . ARG A 1 84 ? 19.795 9.877 -30.118 1.00 95.94 84 ARG A O 1
ATOM 651 N N . LYS A 1 85 ? 20.767 8.101 -31.103 1.00 95.06 85 LYS A N 1
ATOM 652 C CA . LYS A 1 85 ? 20.253 8.377 -32.456 1.00 95.06 85 LYS A CA 1
ATOM 653 C C . LYS A 1 85 ? 18.816 7.888 -32.660 1.00 95.06 85 LYS A C 1
ATOM 655 O O . LYS A 1 85 ? 18.107 8.432 -33.499 1.00 95.06 85 LYS A O 1
ATOM 660 N N . GLY A 1 86 ? 18.382 6.859 -31.929 1.00 92.81 86 GLY A N 1
ATOM 661 C CA . GLY A 1 86 ? 17.067 6.228 -32.074 1.00 92.81 86 GLY A CA 1
ATOM 662 C C . GLY A 1 86 ? 16.949 5.360 -33.332 1.00 92.81 86 GLY A C 1
ATOM 663 O O . GLY A 1 86 ? 16.580 4.195 -33.234 1.00 92.81 86 GLY A O 1
ATOM 664 N N . THR A 1 87 ? 17.317 5.892 -34.500 1.00 96.31 87 THR A N 1
ATOM 665 C CA . THR A 1 87 ? 17.484 5.156 -35.765 1.00 96.31 87 THR A CA 1
ATOM 666 C C . THR A 1 87 ? 18.842 5.504 -36.378 1.00 96.31 87 THR A C 1
ATOM 668 O O . THR A 1 87 ? 19.243 6.663 -36.365 1.00 96.31 87 THR A O 1
ATOM 671 N N . THR A 1 88 ? 19.580 4.510 -36.872 1.00 97.44 88 THR A N 1
ATOM 672 C CA . THR A 1 88 ? 20.949 4.668 -37.396 1.00 97.44 88 THR A CA 1
ATOM 673 C C . THR A 1 88 ? 21.312 3.525 -38.358 1.00 97.44 88 THR A C 1
ATOM 675 O O . THR A 1 88 ? 20.486 2.656 -38.637 1.00 97.44 88 THR A O 1
ATOM 678 N N . SER A 1 89 ? 22.542 3.488 -38.877 1.00 97.75 89 SER A N 1
ATOM 679 C CA . SER A 1 89 ? 23.053 2.398 -39.720 1.00 97.75 89 SER A CA 1
ATOM 680 C C . SER A 1 89 ? 24.406 1.866 -39.235 1.00 97.75 89 SER A C 1
ATOM 682 O O . SER A 1 89 ? 25.127 2.533 -38.495 1.00 97.75 89 SER A O 1
ATOM 684 N N . TYR A 1 90 ? 24.790 0.662 -39.679 1.00 97.25 90 TYR A N 1
ATOM 685 C CA . TYR A 1 90 ? 26.086 0.073 -39.308 1.00 97.25 90 TYR A CA 1
ATOM 686 C C . TYR A 1 90 ? 27.275 0.980 -39.672 1.00 97.25 90 TYR A C 1
ATOM 688 O O . TYR A 1 90 ? 28.180 1.139 -38.855 1.00 97.25 90 TYR A O 1
ATOM 696 N N . ASN A 1 91 ? 27.276 1.566 -40.877 1.00 96.38 91 ASN A N 1
ATOM 697 C CA . ASN A 1 91 ? 28.381 2.415 -41.329 1.00 96.38 91 ASN A CA 1
ATOM 698 C C . ASN A 1 91 ? 28.475 3.673 -40.467 1.00 96.38 91 ASN A C 1
ATOM 700 O O . ASN A 1 91 ? 29.537 3.949 -39.936 1.00 96.38 91 ASN A O 1
ATOM 704 N N . GLU A 1 92 ? 27.354 4.357 -40.236 1.00 95.81 92 GLU A N 1
ATOM 705 C CA . GLU A 1 92 ? 27.281 5.550 -39.386 1.00 95.81 92 GLU A CA 1
ATOM 706 C C . GLU A 1 92 ? 27.815 5.288 -37.965 1.00 95.81 92 GLU A C 1
ATOM 708 O O . GLU A 1 92 ? 28.688 6.011 -37.488 1.00 95.81 92 GLU A O 1
ATOM 713 N N . VAL A 1 93 ? 27.370 4.206 -37.311 1.00 96.69 93 VAL A N 1
ATOM 714 C CA . VAL A 1 93 ? 27.878 3.818 -35.983 1.00 96.69 93 VAL A CA 1
ATOM 715 C C . VAL A 1 93 ? 29.368 3.470 -36.036 1.00 96.69 93 VAL A C 1
ATOM 717 O O . VAL A 1 93 ? 30.120 3.868 -35.149 1.00 96.69 93 VAL A O 1
ATOM 720 N N . ALA A 1 94 ? 29.819 2.729 -37.050 1.00 96.12 94 ALA A N 1
ATOM 721 C CA . ALA A 1 94 ? 31.218 2.330 -37.160 1.00 96.12 94 ALA A CA 1
ATOM 722 C C . ALA A 1 94 ? 32.148 3.515 -37.460 1.00 96.12 94 ALA A C 1
ATOM 724 O O . ALA A 1 94 ? 33.209 3.614 -36.852 1.00 96.12 94 ALA A O 1
ATOM 725 N N . ASP A 1 95 ? 31.760 4.409 -38.365 1.00 94.38 95 ASP A N 1
ATOM 726 C CA . ASP A 1 95 ? 32.568 5.540 -38.817 1.00 94.38 95 ASP A CA 1
ATOM 727 C C . ASP A 1 95 ? 32.676 6.614 -37.723 1.00 94.38 95 ASP A C 1
ATOM 729 O O . ASP A 1 95 ? 33.769 7.127 -37.478 1.00 94.38 95 ASP A O 1
ATOM 733 N N . GLU A 1 96 ? 31.595 6.877 -36.977 1.00 94.44 96 GLU A N 1
ATOM 734 C CA . GLU A 1 96 ? 31.650 7.754 -35.801 1.00 94.44 96 GLU A CA 1
ATOM 735 C C . GLU A 1 96 ? 32.527 7.180 -34.682 1.00 94.44 96 GLU A C 1
ATOM 737 O O . GLU A 1 96 ? 33.316 7.918 -34.099 1.00 94.44 96 GLU A O 1
ATOM 742 N N . LEU A 1 97 ? 32.443 5.875 -34.392 1.00 93.00 97 LEU A N 1
ATOM 743 C CA . LEU A 1 97 ? 33.284 5.256 -33.358 1.00 93.00 97 LEU A CA 1
ATOM 744 C C . LEU A 1 97 ? 34.759 5.179 -33.762 1.00 93.00 97 LEU A C 1
ATOM 746 O O . LEU A 1 97 ? 35.627 5.249 -32.896 1.00 93.00 97 LEU A O 1
ATOM 750 N N . VAL A 1 98 ? 35.055 5.059 -35.058 1.00 91.94 98 VAL A N 1
ATOM 751 C CA . VAL A 1 98 ? 36.423 5.189 -35.574 1.00 91.94 98 VAL A CA 1
ATOM 752 C C . VAL A 1 98 ? 36.919 6.619 -35.377 1.00 91.94 98 VAL A C 1
ATOM 754 O O . VAL A 1 98 ? 37.977 6.788 -34.783 1.00 91.94 98 VAL A O 1
ATOM 757 N N . SER A 1 99 ? 36.141 7.626 -35.790 1.00 90.06 99 SER A N 1
ATOM 758 C CA . SER A 1 99 ? 36.499 9.047 -35.659 1.00 90.06 99 SER A CA 1
ATOM 759 C C . SER A 1 99 ? 36.705 9.480 -34.199 1.00 90.06 99 SER A C 1
ATOM 761 O O . SER A 1 99 ? 37.728 10.072 -33.858 1.00 90.06 99 SER A O 1
ATOM 763 N N . GLU A 1 100 ? 35.788 9.114 -33.295 1.00 88.88 100 GLU A N 1
ATOM 764 C CA . GLU A 1 100 ? 35.932 9.381 -31.856 1.00 88.88 100 GLU A CA 1
ATOM 765 C C . GLU A 1 100 ? 37.219 8.761 -31.295 1.00 88.88 100 GLU A C 1
ATOM 767 O O . GLU A 1 100 ? 37.916 9.392 -30.498 1.00 88.88 100 GLU A O 1
ATOM 772 N N . PHE A 1 101 ? 37.565 7.543 -31.719 1.00 83.44 101 PHE A N 1
ATOM 773 C CA . PHE A 1 101 ? 38.719 6.822 -31.193 1.00 83.44 101 PHE A CA 1
ATOM 774 C C . PHE A 1 101 ? 40.058 7.277 -31.798 1.00 83.44 101 PHE A C 1
ATOM 776 O O . PHE A 1 101 ? 41.059 7.310 -31.082 1.00 83.44 101 PHE A O 1
ATOM 783 N N . THR A 1 102 ? 40.088 7.689 -33.072 1.00 82.69 102 THR A N 1
ATOM 784 C CA . THR A 1 102 ? 41.275 8.308 -33.688 1.00 82.69 102 THR A CA 1
ATOM 785 C C . THR A 1 102 ? 41.539 9.712 -33.159 1.00 82.69 102 THR A C 1
ATOM 787 O O . THR A 1 102 ? 42.696 10.098 -33.046 1.00 82.69 102 THR A O 1
ATOM 790 N N . ASN A 1 103 ? 40.496 10.466 -32.799 1.00 74.44 103 ASN A N 1
ATOM 791 C CA . ASN A 1 103 ? 40.650 11.847 -32.337 1.00 74.44 103 ASN A CA 1
ATOM 792 C C . ASN A 1 103 ? 40.919 11.941 -30.826 1.00 74.44 103 ASN A C 1
ATOM 794 O O . ASN A 1 103 ? 41.559 12.886 -30.378 1.00 74.44 103 ASN A O 1
ATOM 798 N N . SER A 1 104 ? 40.459 10.967 -30.031 1.00 70.88 104 SER A N 1
ATOM 799 C CA . SER A 1 104 ? 40.703 10.936 -28.575 1.00 70.88 104 SER A CA 1
ATOM 800 C C . SER A 1 104 ? 42.124 10.501 -28.201 1.00 70.88 104 SER A C 1
ATOM 802 O O . SER A 1 104 ? 42.535 10.648 -27.052 1.00 70.88 104 SER A O 1
ATOM 804 N N . ASN A 1 105 ? 42.862 9.918 -29.145 1.00 63.62 105 ASN A N 1
ATOM 805 C CA . ASN A 1 105 ? 44.176 9.337 -28.925 1.00 63.62 105 ASN A CA 1
ATOM 806 C C . ASN A 1 105 ? 45.112 9.914 -29.997 1.00 63.62 105 ASN A C 1
ATOM 808 O O . ASN A 1 105 ? 45.052 9.458 -31.134 1.00 63.62 105 ASN A O 1
ATOM 812 N N . ASN A 1 106 ? 45.939 10.913 -29.646 1.00 57.59 106 ASN A N 1
ATOM 813 C CA . ASN A 1 106 ? 46.884 11.618 -30.540 1.00 57.59 106 ASN A CA 1
ATOM 814 C C . ASN A 1 106 ? 47.981 10.668 -31.071 1.00 57.59 106 ASN A C 1
ATOM 816 O O . ASN A 1 106 ? 49.144 10.741 -30.677 1.00 57.59 106 ASN A O 1
ATOM 820 N N . HIS A 1 107 ? 47.590 9.717 -31.914 1.00 57.00 107 HIS A N 1
ATOM 821 C CA . HIS A 1 107 ? 48.356 8.519 -32.209 1.00 57.00 107 HIS A CA 1
ATOM 822 C C . HIS A 1 107 ? 48.872 8.517 -33.644 1.00 57.00 107 HIS A C 1
ATOM 824 O O . HIS A 1 107 ? 48.185 8.923 -34.580 1.00 57.00 107 HIS A O 1
ATOM 830 N N . LEU A 1 108 ? 50.094 8.014 -33.805 1.00 57.31 108 LEU A N 1
ATOM 831 C CA . LEU A 1 108 ? 50.806 7.946 -35.076 1.00 57.31 108 LEU A CA 1
ATOM 832 C C . LEU A 1 108 ? 49.993 7.192 -36.143 1.00 57.31 108 LEU A C 1
ATOM 834 O O . LEU A 1 108 ? 49.386 6.152 -35.871 1.00 57.31 108 LEU A O 1
ATOM 838 N N . SER A 1 109 ? 50.040 7.720 -37.368 1.00 56.62 109 SER A N 1
ATOM 839 C CA . SER A 1 109 ? 49.155 7.421 -38.507 1.00 56.62 109 SER A CA 1
ATOM 840 C C . SER A 1 109 ? 49.162 5.976 -39.028 1.00 56.62 109 SER A C 1
ATOM 842 O O . SER A 1 109 ? 48.300 5.613 -39.828 1.00 56.62 109 SER A O 1
ATOM 844 N N . ALA A 1 110 ? 50.104 5.137 -38.590 1.00 58.62 110 ALA A N 1
ATOM 845 C CA . ALA A 1 110 ? 50.190 3.735 -39.002 1.00 58.62 110 ALA A CA 1
ATOM 846 C C . ALA A 1 110 ? 49.140 2.837 -38.314 1.00 58.62 110 ALA A C 1
ATOM 848 O O . ALA A 1 110 ? 48.558 1.963 -38.958 1.00 58.62 110 ALA A O 1
ATOM 849 N N . ASP A 1 111 ? 48.844 3.075 -37.030 1.00 65.94 111 ASP A N 1
ATOM 850 C CA . ASP A 1 111 ? 47.904 2.238 -36.262 1.00 65.94 111 ASP A CA 1
ATOM 851 C C . ASP A 1 111 ? 46.431 2.564 -36.556 1.00 65.94 111 ASP A C 1
ATOM 853 O O . ASP A 1 111 ? 45.551 1.732 -36.326 1.00 65.94 111 ASP A O 1
ATOM 857 N N . SER A 1 112 ? 46.147 3.734 -37.138 1.00 70.88 112 SER A N 1
ATOM 858 C CA . SER A 1 112 ? 44.794 4.202 -37.467 1.00 70.88 112 SER A CA 1
ATOM 859 C C . SER A 1 112 ? 44.031 3.210 -38.359 1.00 70.88 112 SER A C 1
ATOM 861 O O . SER A 1 112 ? 42.850 2.939 -38.137 1.00 70.88 112 SER A O 1
ATOM 863 N N . ALA A 1 113 ? 44.714 2.609 -39.341 1.00 77.75 113 ALA A N 1
ATOM 864 C CA . ALA A 1 113 ? 44.122 1.634 -40.258 1.00 77.75 113 ALA A CA 1
ATOM 865 C C . ALA A 1 113 ? 43.858 0.265 -39.599 1.00 77.75 113 ALA A C 1
ATOM 867 O O . ALA A 1 113 ? 42.925 -0.447 -39.989 1.00 77.75 113 ALA A O 1
ATOM 868 N N . TYR A 1 114 ? 44.660 -0.115 -38.599 1.00 82.19 114 TYR A N 1
ATOM 869 C CA . TYR A 1 114 ? 44.453 -1.341 -37.828 1.00 82.19 114 TYR A CA 1
ATOM 870 C C . TYR A 1 114 ? 43.303 -1.174 -36.830 1.00 82.19 114 TYR A C 1
ATOM 872 O O . TYR A 1 114 ? 42.382 -1.997 -36.815 1.00 82.19 114 TYR A O 1
ATOM 880 N N . ASP A 1 115 ? 43.300 -0.076 -36.069 1.00 83.50 115 ASP A N 1
ATOM 881 C CA . ASP A 1 115 ? 42.216 0.255 -35.143 1.00 83.50 115 ASP A CA 1
ATOM 882 C C . ASP A 1 115 ? 40.881 0.404 -35.897 1.00 83.50 115 ASP A C 1
ATOM 884 O O . ASP A 1 115 ? 39.881 -0.159 -35.454 1.00 83.50 115 ASP A O 1
ATOM 888 N N . GLN A 1 116 ? 40.851 1.011 -37.094 1.00 90.19 116 GLN A N 1
ATOM 889 C CA . GLN A 1 116 ? 39.635 1.066 -37.920 1.00 90.19 116 GLN A CA 1
ATOM 890 C C . GLN A 1 116 ? 39.078 -0.329 -38.254 1.00 90.19 116 GLN A C 1
ATOM 892 O O . GLN A 1 116 ? 37.879 -0.579 -38.089 1.00 90.19 116 GLN A O 1
ATOM 897 N N . LYS A 1 117 ? 39.928 -1.263 -38.708 1.00 91.75 117 LYS A N 1
ATOM 898 C CA . LYS A 1 117 ? 39.513 -2.649 -39.000 1.00 91.75 117 LYS A CA 1
ATOM 899 C C . LYS A 1 117 ? 39.032 -3.370 -37.737 1.00 91.75 117 LYS A C 1
ATOM 901 O O . LYS A 1 117 ? 38.044 -4.107 -37.793 1.00 91.75 117 LYS A O 1
ATOM 906 N N . ASN A 1 118 ? 39.691 -3.135 -36.601 1.00 91.31 118 ASN A N 1
ATOM 907 C CA . ASN A 1 118 ? 39.322 -3.723 -35.317 1.00 91.31 118 ASN A CA 1
ATOM 908 C C . ASN A 1 118 ? 37.946 -3.226 -34.843 1.00 91.31 118 ASN A C 1
ATOM 910 O O . ASN A 1 118 ? 37.058 -4.042 -34.589 1.00 91.31 118 ASN A O 1
ATOM 914 N N . ILE A 1 119 ? 37.740 -1.905 -34.819 1.00 92.88 119 ILE A N 1
ATOM 915 C CA . ILE A 1 119 ? 36.481 -1.258 -34.425 1.00 92.88 119 ILE A CA 1
ATOM 916 C C . ILE A 1 119 ? 35.335 -1.770 -35.300 1.00 92.88 119 ILE A C 1
ATOM 918 O O . ILE A 1 119 ? 34.357 -2.288 -34.763 1.00 92.88 119 ILE A O 1
ATOM 922 N N . ARG A 1 120 ? 35.482 -1.753 -36.635 1.00 95.50 120 ARG A N 1
ATOM 923 C CA . ARG A 1 120 ? 34.476 -2.306 -37.565 1.00 95.50 120 ARG A CA 1
ATOM 924 C C . ARG A 1 120 ? 34.092 -3.750 -37.224 1.00 95.50 120 ARG A C 1
ATOM 926 O O . ARG A 1 120 ? 32.907 -4.071 -37.143 1.00 95.50 120 ARG A O 1
ATOM 933 N N . ARG A 1 121 ? 35.070 -4.625 -36.952 1.00 95.81 121 ARG A N 1
ATOM 934 C CA . ARG A 1 121 ? 34.794 -6.017 -36.554 1.00 95.81 121 ARG A CA 1
ATOM 935 C C . ARG A 1 121 ? 34.045 -6.094 -35.219 1.00 95.81 121 ARG A C 1
ATOM 937 O O . ARG A 1 121 ? 33.120 -6.897 -35.112 1.00 95.81 121 ARG A O 1
ATOM 944 N N . ARG A 1 122 ? 34.417 -5.282 -34.226 1.00 96.38 122 ARG A N 1
ATOM 945 C CA . ARG A 1 122 ? 33.801 -5.255 -32.886 1.00 96.38 122 ARG A CA 1
ATOM 946 C C . ARG A 1 122 ? 32.385 -4.676 -32.885 1.00 96.38 122 ARG A C 1
ATOM 948 O O . ARG A 1 122 ? 31.550 -5.170 -32.134 1.00 96.38 122 ARG A O 1
ATOM 955 N N . VAL A 1 123 ? 32.086 -3.708 -33.753 1.00 97.19 123 VAL A N 1
ATOM 956 C CA . VAL A 1 123 ? 30.726 -3.168 -33.931 1.00 97.19 123 VAL A CA 1
ATOM 957 C C . VAL A 1 123 ? 29.757 -4.267 -34.382 1.00 97.19 123 VAL A C 1
ATOM 959 O O . VAL A 1 123 ? 28.662 -4.359 -33.836 1.00 97.19 123 VAL A O 1
ATOM 962 N N . TYR A 1 124 ? 30.164 -5.166 -35.288 1.00 96.81 124 TYR A N 1
ATOM 963 C CA . TYR A 1 124 ? 29.333 -6.325 -35.651 1.00 96.81 124 TYR A CA 1
ATOM 964 C C . TYR A 1 124 ? 29.076 -7.283 -34.475 1.00 96.81 124 TYR A C 1
ATOM 966 O O . TYR A 1 124 ? 27.943 -7.726 -34.303 1.00 96.81 124 TYR A O 1
ATOM 974 N N . ASP A 1 125 ? 30.091 -7.586 -33.652 1.00 97.06 125 ASP A N 1
ATOM 975 C CA . ASP A 1 125 ? 29.905 -8.437 -32.461 1.00 97.06 125 ASP A CA 1
ATOM 976 C C . ASP A 1 125 ? 28.888 -7.814 -31.492 1.00 97.06 125 ASP A C 1
ATOM 978 O O . ASP A 1 125 ? 27.977 -8.492 -31.020 1.00 97.06 125 ASP A O 1
ATOM 982 N N . ALA A 1 126 ? 29.020 -6.510 -31.233 1.00 97.56 126 ALA A N 1
ATOM 983 C CA . ALA A 1 126 ? 28.123 -5.763 -30.361 1.00 97.56 126 ALA A CA 1
ATOM 984 C C . ALA A 1 126 ? 26.679 -5.746 -30.884 1.00 97.56 126 ALA A C 1
ATOM 986 O O . ALA A 1 126 ? 25.758 -6.099 -30.149 1.00 97.56 126 ALA A O 1
ATOM 987 N N . LEU A 1 127 ? 26.476 -5.369 -32.152 1.00 97.00 127 LEU A N 1
ATOM 988 C CA . LEU A 1 127 ? 25.143 -5.269 -32.752 1.00 97.00 127 LEU A CA 1
ATOM 989 C C . LEU A 1 127 ? 24.417 -6.618 -32.781 1.00 97.00 127 LEU A C 1
ATOM 991 O O . LEU A 1 127 ? 23.224 -6.664 -32.499 1.00 97.00 127 LEU A O 1
ATOM 995 N N . ASN A 1 128 ? 25.121 -7.716 -33.070 1.00 96.94 128 ASN A N 1
ATOM 996 C CA . ASN A 1 128 ? 24.512 -9.047 -33.097 1.00 96.94 128 ASN A CA 1
ATOM 997 C C . ASN A 1 128 ? 24.001 -9.470 -31.709 1.00 96.94 128 ASN A C 1
ATOM 999 O O . ASN A 1 128 ? 22.895 -9.995 -31.602 1.00 96.94 128 ASN A O 1
ATOM 1003 N N . VAL A 1 129 ? 24.762 -9.197 -30.641 1.00 95.81 129 VAL A N 1
ATOM 1004 C CA . VAL A 1 129 ? 24.334 -9.497 -29.263 1.00 95.81 129 VAL A CA 1
ATOM 1005 C C . VAL A 1 129 ? 23.204 -8.567 -28.813 1.00 95.81 129 VAL A C 1
ATOM 1007 O O . VAL A 1 129 ? 22.222 -9.043 -28.253 1.00 95.81 129 VAL A O 1
ATOM 1010 N N . LEU A 1 130 ? 23.289 -7.261 -29.089 1.00 95.69 130 LEU A N 1
ATOM 1011 C CA . LEU A 1 130 ? 22.217 -6.310 -28.758 1.00 95.69 130 LEU A CA 1
ATOM 1012 C C . LEU A 1 130 ? 20.898 -6.666 -29.468 1.00 95.69 130 LEU A C 1
ATOM 1014 O O . LEU A 1 130 ? 19.830 -6.526 -28.878 1.00 95.69 130 LEU A O 1
ATOM 1018 N N . MET A 1 131 ? 20.969 -7.166 -30.703 1.00 94.81 131 MET A N 1
ATOM 1019 C CA . MET A 1 131 ? 19.809 -7.637 -31.463 1.00 94.81 131 MET A CA 1
ATOM 1020 C C . MET A 1 131 ? 19.231 -8.934 -30.883 1.00 94.81 131 MET A C 1
ATOM 1022 O O . MET A 1 131 ? 18.024 -9.026 -30.687 1.00 94.81 131 MET A O 1
ATOM 1026 N N . ALA A 1 132 ? 20.080 -9.907 -30.534 1.00 94.88 132 ALA A N 1
ATOM 1027 C CA . ALA A 1 132 ? 19.651 -11.153 -29.891 1.00 94.88 132 ALA A CA 1
ATOM 1028 C C . ALA A 1 132 ? 19.018 -10.925 -28.504 1.00 94.88 132 ALA A C 1
ATOM 1030 O O . ALA A 1 132 ? 18.104 -11.646 -28.116 1.00 94.88 132 ALA A O 1
ATOM 1031 N N . MET A 1 133 ? 19.460 -9.891 -27.781 1.00 92.56 133 MET A N 1
ATOM 1032 C CA . MET A 1 133 ? 18.863 -9.444 -26.516 1.00 92.56 133 MET A CA 1
ATOM 1033 C C . MET A 1 133 ? 17.605 -8.571 -26.701 1.00 92.56 133 MET A C 1
ATOM 1035 O O . MET A 1 133 ? 17.090 -8.051 -25.715 1.00 92.56 133 MET A O 1
ATOM 1039 N N . ASN A 1 134 ? 17.122 -8.380 -27.936 1.00 92.75 134 ASN A N 1
ATOM 1040 C CA . ASN A 1 134 ? 15.996 -7.507 -28.292 1.00 92.75 134 ASN A CA 1
ATOM 1041 C C . ASN A 1 134 ? 16.153 -6.044 -27.813 1.00 92.75 134 ASN A C 1
ATOM 1043 O O . ASN A 1 134 ? 15.173 -5.369 -27.507 1.00 92.75 134 ASN A O 1
ATOM 1047 N N . ILE A 1 135 ? 17.396 -5.550 -27.746 1.00 93.19 135 ILE A N 1
ATOM 1048 C CA . ILE A 1 135 ? 17.719 -4.168 -27.347 1.00 93.19 135 ILE A CA 1
ATOM 1049 C C . ILE A 1 135 ? 17.636 -3.212 -28.539 1.00 93.19 135 ILE A C 1
ATOM 1051 O O . ILE A 1 135 ? 17.301 -2.032 -28.402 1.00 93.19 135 ILE A O 1
ATOM 1055 N N . ILE A 1 136 ? 17.934 -3.741 -29.723 1.00 95.50 136 ILE A N 1
ATOM 1056 C CA . ILE A 1 136 ? 17.865 -3.053 -31.008 1.00 95.50 136 ILE A CA 1
ATOM 1057 C C . ILE A 1 136 ? 17.201 -3.977 -32.030 1.00 95.50 136 ILE A C 1
ATOM 1059 O O . ILE A 1 136 ? 17.401 -5.191 -31.984 1.00 95.50 136 ILE A O 1
ATOM 1063 N N . SER A 1 137 ? 16.467 -3.420 -32.988 1.00 95.81 137 SER A N 1
ATOM 1064 C CA . SER A 1 137 ? 16.074 -4.137 -34.204 1.00 95.81 137 SER A CA 1
ATOM 1065 C C . SER A 1 137 ? 16.988 -3.733 -35.354 1.00 95.81 137 SER A C 1
ATOM 1067 O O . SER A 1 137 ? 17.547 -2.635 -35.375 1.00 95.81 137 SER A O 1
ATOM 1069 N N . LYS A 1 138 ? 17.156 -4.633 -36.325 1.00 95.00 138 LYS A N 1
ATOM 1070 C CA . LYS A 1 138 ? 17.888 -4.360 -37.561 1.00 95.00 138 LYS A CA 1
ATOM 1071 C C . LYS A 1 138 ? 17.071 -4.831 -38.755 1.00 95.00 138 LYS A C 1
ATOM 1073 O O . LYS A 1 138 ? 16.861 -6.029 -38.919 1.00 95.00 138 LYS A O 1
ATOM 1078 N N . GLU A 1 139 ? 16.701 -3.902 -39.626 1.00 94.44 139 GLU A N 1
ATOM 1079 C CA . GLU A 1 139 ? 16.051 -4.199 -40.898 1.00 94.44 139 GLU A CA 1
ATOM 1080 C C . GLU A 1 139 ? 16.962 -3.769 -42.054 1.00 94.44 139 GLU A C 1
ATOM 1082 O O . GLU A 1 139 ? 17.209 -2.586 -42.287 1.00 94.44 139 GLU A O 1
ATOM 1087 N N . LYS A 1 140 ? 17.499 -4.745 -42.799 1.00 92.12 140 LYS A N 1
ATOM 1088 C CA . LYS A 1 140 ? 18.461 -4.526 -43.897 1.00 92.12 140 LYS A CA 1
ATOM 1089 C C . LYS A 1 140 ? 19.681 -3.694 -43.447 1.00 92.12 140 LYS A C 1
ATOM 1091 O O . LYS A 1 140 ? 20.623 -4.254 -42.879 1.00 92.12 140 LYS A O 1
ATOM 1096 N N . LYS A 1 141 ? 19.684 -2.383 -43.727 1.00 94.31 141 LYS A N 1
ATOM 1097 C CA . LYS A 1 141 ? 20.740 -1.415 -43.363 1.00 94.31 141 LYS A CA 1
ATOM 1098 C C . LYS A 1 141 ? 20.375 -0.538 -42.159 1.00 94.31 141 LYS A C 1
ATOM 1100 O O . LYS A 1 141 ? 21.272 0.082 -41.592 1.00 94.31 141 LYS A O 1
ATOM 1105 N N . GLU A 1 142 ? 19.099 -0.485 -41.799 1.00 96.12 142 GLU A N 1
ATOM 1106 C CA . GLU A 1 142 ? 18.563 0.336 -40.720 1.00 96.12 142 GLU A CA 1
ATOM 1107 C C . GLU A 1 142 ? 18.648 -0.409 -39.384 1.00 96.12 142 GLU A C 1
ATOM 1109 O O . GLU A 1 142 ? 18.432 -1.621 -39.315 1.00 96.12 142 GLU A O 1
ATOM 1114 N N . ILE A 1 143 ? 18.995 0.316 -38.326 1.00 97.56 143 ILE A N 1
ATOM 1115 C CA . ILE A 1 143 ? 19.106 -0.166 -36.952 1.00 97.56 143 ILE A CA 1
ATOM 1116 C C . ILE A 1 143 ? 18.288 0.782 -36.078 1.00 97.56 143 ILE A C 1
ATOM 1118 O O . ILE A 1 143 ? 18.578 1.978 -36.042 1.00 97.56 143 ILE A O 1
ATOM 1122 N N . LYS A 1 144 ? 17.290 0.261 -35.365 1.00 96.25 144 LYS A N 1
ATOM 1123 C CA . LYS A 1 144 ? 16.427 1.034 -34.461 1.00 96.25 144 LYS A CA 1
ATOM 1124 C C . LYS A 1 144 ? 16.663 0.624 -33.012 1.00 96.25 144 LYS A C 1
ATOM 1126 O O . LYS A 1 144 ? 16.819 -0.557 -32.707 1.00 96.25 144 LYS A O 1
ATOM 1131 N N . TRP A 1 145 ? 16.667 1.599 -32.114 1.00 95.94 145 TRP A N 1
ATOM 1132 C CA . TRP A 1 145 ? 16.654 1.378 -30.672 1.00 95.94 145 TRP A CA 1
ATOM 1133 C C . TRP A 1 145 ? 15.284 0.851 -30.228 1.00 95.94 145 TRP A C 1
ATOM 1135 O O . TRP A 1 145 ? 14.264 1.460 -30.544 1.00 95.94 145 TRP A O 1
ATOM 1145 N N . ILE A 1 146 ? 15.262 -0.258 -29.483 1.00 91.19 146 ILE A N 1
ATOM 1146 C CA . ILE A 1 146 ? 14.048 -0.785 -28.836 1.00 91.19 146 ILE A CA 1
ATOM 1147 C C . ILE A 1 146 ? 14.040 -0.368 -27.361 1.00 91.19 146 ILE A C 1
ATOM 1149 O O . ILE A 1 146 ? 13.060 0.190 -26.875 1.00 91.19 146 ILE A O 1
ATOM 1153 N N . GLY A 1 147 ? 15.148 -0.606 -26.653 1.00 85.19 147 GLY A N 1
ATOM 1154 C CA . GLY A 1 147 ? 15.266 -0.390 -25.209 1.00 85.19 147 GLY A CA 1
ATOM 1155 C C . GLY A 1 147 ? 15.994 -1.540 -24.518 1.00 85.19 147 GLY A C 1
ATOM 1156 O O . GLY A 1 147 ? 15.984 -2.663 -25.002 1.00 85.19 147 GLY A O 1
ATOM 1157 N N . LEU A 1 148 ? 16.632 -1.288 -23.373 1.00 85.25 148 LEU A N 1
ATOM 1158 C CA . LEU A 1 148 ? 17.178 -2.380 -22.553 1.00 85.25 148 LEU A CA 1
ATOM 1159 C C . LEU A 1 148 ? 16.031 -3.292 -22.074 1.00 85.25 148 LEU A C 1
ATOM 1161 O O . LEU A 1 148 ? 14.952 -2.760 -21.833 1.00 85.25 148 LEU A O 1
ATOM 1165 N N . PRO A 1 149 ? 16.217 -4.615 -21.888 1.00 71.00 149 PRO A N 1
ATOM 1166 C CA . PRO A 1 149 ? 15.117 -5.520 -21.557 1.00 71.00 149 PRO A CA 1
ATOM 1167 C C . PRO A 1 149 ? 14.596 -5.175 -20.158 1.00 71.00 149 PRO A C 1
ATOM 1169 O O . PRO A 1 149 ? 15.284 -5.369 -19.152 1.00 71.00 149 PRO A O 1
ATOM 1172 N N . THR A 1 150 ? 13.425 -4.543 -20.106 1.00 64.38 150 THR A N 1
ATOM 1173 C CA . THR A 1 150 ? 13.103 -3.628 -19.010 1.00 64.38 150 THR A CA 1
ATOM 1174 C C . THR A 1 150 ? 12.559 -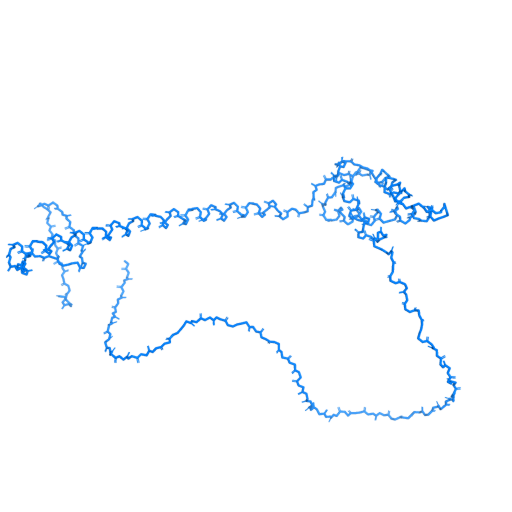4.340 -17.773 1.00 64.38 150 THR A C 1
ATOM 1176 O O . THR A 1 150 ? 11.348 -4.384 -17.559 1.00 64.38 150 THR A O 1
ATOM 1179 N N . ASN A 1 151 ? 13.444 -4.803 -16.883 1.00 61.94 151 ASN A N 1
ATOM 1180 C CA . ASN A 1 151 ? 13.024 -5.166 -15.523 1.00 61.94 151 ASN A CA 1
ATOM 1181 C C . ASN A 1 151 ? 12.370 -3.960 -14.818 1.00 61.94 151 ASN A C 1
ATOM 1183 O O . ASN A 1 151 ? 11.332 -4.111 -14.188 1.00 61.94 151 ASN A O 1
ATOM 1187 N N . SER A 1 152 ? 12.895 -2.740 -15.005 1.00 71.62 152 SER A N 1
ATOM 1188 C CA . SER A 1 152 ? 12.432 -1.553 -14.267 1.00 71.62 152 SER A CA 1
ATOM 1189 C C . SER A 1 152 ? 10.967 -1.162 -14.515 1.00 71.62 152 SER A C 1
ATOM 1191 O O . 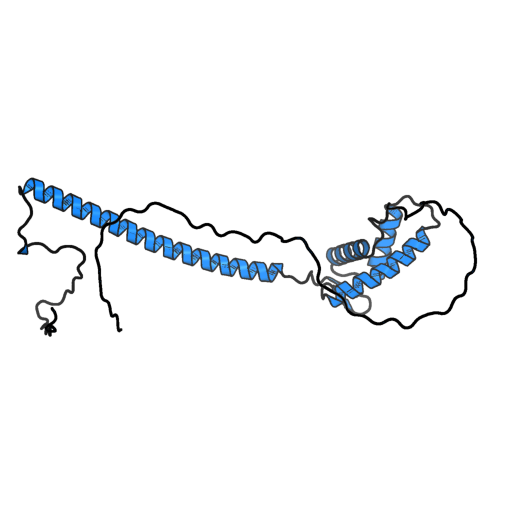SER A 1 152 ? 10.327 -0.646 -13.607 1.00 71.62 152 SER A O 1
ATOM 1193 N N . ALA A 1 153 ? 10.385 -1.437 -15.688 1.00 77.94 153 ALA A N 1
ATOM 1194 C CA . ALA A 1 153 ? 8.967 -1.160 -15.944 1.00 77.94 153 ALA A CA 1
ATOM 1195 C C . ALA A 1 153 ? 8.058 -2.140 -15.180 1.00 77.94 153 ALA A C 1
ATOM 1197 O O . ALA A 1 153 ? 7.086 -1.726 -14.544 1.00 77.94 153 ALA A O 1
ATOM 1198 N N . GLN A 1 154 ? 8.418 -3.427 -15.184 1.00 79.44 154 GLN A N 1
ATOM 1199 C CA . GLN A 1 154 ? 7.738 -4.463 -14.405 1.00 79.44 154 GLN A CA 1
ATOM 1200 C C . GLN A 1 154 ? 7.941 -4.251 -12.896 1.00 79.44 154 GLN A C 1
ATOM 1202 O O . GLN A 1 154 ? 7.016 -4.423 -12.105 1.00 79.44 154 GLN A O 1
ATOM 1207 N N . GLU A 1 155 ? 9.135 -3.823 -12.494 1.00 81.69 155 GLU A N 1
ATOM 1208 C CA . GLU A 1 155 ? 9.488 -3.464 -11.123 1.00 81.69 155 GLU A CA 1
ATOM 1209 C C . GLU A 1 155 ? 8.679 -2.256 -10.635 1.00 81.69 155 GLU A C 1
ATOM 1211 O O . GLU A 1 155 ? 8.096 -2.327 -9.558 1.00 81.69 155 GLU A O 1
ATOM 1216 N N . CYS A 1 156 ? 8.525 -1.198 -11.442 1.00 87.25 156 CYS A N 1
ATOM 1217 C CA . CYS A 1 156 ? 7.636 -0.075 -11.130 1.00 87.25 156 CYS A CA 1
ATOM 1218 C C . CYS A 1 156 ? 6.180 -0.522 -10.919 1.00 87.25 156 CYS A C 1
ATOM 1220 O O . CYS A 1 156 ? 5.553 -0.092 -9.951 1.00 87.25 156 CYS A O 1
ATOM 1222 N N . GLN A 1 157 ? 5.647 -1.413 -11.764 1.00 87.94 157 GLN A N 1
ATOM 1223 C CA . GLN A 1 157 ? 4.301 -1.972 -11.568 1.00 87.94 157 GLN A CA 1
ATOM 1224 C C . GLN A 1 157 ? 4.199 -2.781 -10.264 1.00 87.94 157 GLN A C 1
ATOM 1226 O O . GLN A 1 157 ? 3.264 -2.590 -9.484 1.00 87.94 157 GLN A O 1
ATOM 1231 N N . ASN A 1 158 ? 5.182 -3.640 -9.986 1.00 88.94 158 ASN A N 1
ATOM 1232 C CA . ASN A 1 158 ? 5.235 -4.441 -8.761 1.00 88.94 158 ASN A CA 1
ATOM 1233 C C . ASN A 1 158 ? 5.335 -3.558 -7.500 1.00 88.94 158 ASN A C 1
ATOM 1235 O O . ASN A 1 158 ? 4.673 -3.832 -6.495 1.00 88.94 158 ASN A O 1
ATOM 1239 N N . LEU A 1 159 ? 6.124 -2.480 -7.556 1.00 94.12 159 LEU A N 1
ATOM 1240 C CA . LEU A 1 159 ? 6.270 -1.497 -6.481 1.00 94.12 159 LEU A CA 1
ATOM 1241 C C . LEU A 1 159 ? 4.975 -0.715 -6.236 1.00 94.12 159 LEU A C 1
ATOM 1243 O O . LEU A 1 159 ? 4.627 -0.491 -5.078 1.00 94.12 159 LEU A O 1
ATOM 1247 N N . GLU A 1 160 ? 4.231 -0.346 -7.282 1.00 96.00 160 GLU A N 1
ATOM 1248 C CA . GLU A 1 160 ? 2.937 0.333 -7.138 1.00 96.00 160 GLU A CA 1
ATOM 1249 C C . GLU A 1 160 ? 1.876 -0.598 -6.514 1.00 96.00 160 GLU A C 1
ATOM 1251 O O . GLU A 1 160 ? 1.143 -0.189 -5.612 1.00 96.00 160 GLU A O 1
ATOM 1256 N N . ILE A 1 161 ? 1.861 -1.887 -6.885 1.00 96.56 161 ILE A N 1
ATOM 1257 C CA . ILE A 1 161 ? 1.006 -2.906 -6.247 1.00 96.56 161 ILE A CA 1
ATOM 1258 C C . ILE A 1 161 ? 1.351 -3.064 -4.755 1.00 96.56 161 ILE A C 1
ATOM 1260 O O . ILE A 1 161 ? 0.457 -3.088 -3.904 1.00 96.56 161 ILE A O 1
ATOM 1264 N N . GLU A 1 162 ? 2.637 -3.159 -4.405 1.00 97.31 162 GLU A N 1
ATOM 1265 C CA . GLU A 1 162 ? 3.067 -3.298 -3.007 1.00 97.31 162 GLU A CA 1
ATOM 1266 C C . GLU A 1 162 ? 2.824 -2.016 -2.192 1.00 97.31 162 GLU A C 1
ATOM 1268 O O . GLU A 1 162 ? 2.391 -2.089 -1.039 1.00 97.31 162 GLU A O 1
ATOM 1273 N N . LYS A 1 163 ? 3.000 -0.833 -2.790 1.00 98.12 163 LYS A N 1
ATOM 1274 C CA . LYS A 1 163 ? 2.586 0.456 -2.216 1.00 98.12 163 LYS A CA 1
ATOM 1275 C C . LYS A 1 163 ? 1.089 0.459 -1.908 1.00 98.12 163 LYS A C 1
ATOM 1277 O O . LYS A 1 163 ? 0.717 0.787 -0.781 1.00 98.12 163 LYS A O 1
ATOM 1282 N N . GLN A 1 164 ? 0.238 0.023 -2.837 1.00 98.44 164 GLN A N 1
ATOM 1283 C CA . GLN A 1 164 ? -1.209 -0.022 -2.616 1.00 98.44 164 GLN A CA 1
ATOM 1284 C C . GLN A 1 164 ? -1.595 -0.999 -1.491 1.00 98.44 164 GLN A C 1
ATOM 1286 O O . GLN A 1 164 ? -2.399 -0.658 -0.619 1.00 98.44 164 GLN A O 1
ATOM 1291 N N . ARG A 1 165 ? -0.953 -2.176 -1.425 1.00 98.56 165 ARG A N 1
ATOM 1292 C CA . ARG A 1 165 ? -1.108 -3.125 -0.302 1.00 98.56 165 ARG A CA 1
ATOM 1293 C C . ARG A 1 165 ? -0.690 -2.515 1.038 1.00 98.56 165 ARG A C 1
ATOM 1295 O O . ARG A 1 165 ? -1.356 -2.738 2.050 1.00 98.56 165 ARG A O 1
ATOM 1302 N N . ARG A 1 166 ? 0.401 -1.743 1.069 1.00 98.50 166 ARG A N 1
ATOM 1303 C CA . ARG A 1 166 ? 0.867 -1.038 2.275 1.00 98.50 166 ARG A CA 1
ATOM 1304 C C . ARG A 1 166 ? -0.102 0.059 2.704 1.00 98.50 166 ARG A C 1
ATOM 1306 O O . ARG A 1 166 ? -0.368 0.157 3.898 1.00 98.50 166 ARG A O 1
ATOM 1313 N N . ILE A 1 167 ? -0.659 0.828 1.767 1.00 98.62 167 ILE A N 1
ATOM 1314 C CA . ILE A 1 167 ? -1.660 1.871 2.044 1.00 98.62 167 ILE A CA 1
ATOM 1315 C C . ILE A 1 167 ? -2.902 1.266 2.712 1.00 98.62 167 ILE A C 1
ATOM 1317 O O . ILE A 1 167 ? -3.301 1.729 3.781 1.00 98.62 167 ILE A O 1
ATOM 1321 N N . GLU A 1 168 ? -3.469 0.194 2.153 1.00 98.69 168 GLU A N 1
ATOM 1322 C CA . GLU A 1 168 ? -4.654 -0.452 2.734 1.00 98.69 168 GLU A CA 1
ATOM 1323 C C . GLU A 1 168 ? -4.343 -1.082 4.108 1.00 98.69 168 GLU A C 1
ATOM 1325 O O . GLU A 1 168 ? -5.091 -0.891 5.066 1.00 98.69 168 GLU A O 1
ATOM 1330 N N . ARG A 1 169 ? -3.169 -1.712 4.276 1.00 98.69 169 ARG A N 1
ATOM 1331 C CA . ARG A 1 169 ? -2.705 -2.214 5.584 1.00 98.69 169 ARG A CA 1
ATOM 1332 C C . ARG A 1 169 ? -2.545 -1.093 6.624 1.00 98.69 169 ARG A C 1
ATOM 1334 O O . ARG A 1 169 ? -2.858 -1.297 7.795 1.00 98.69 169 ARG A O 1
ATOM 1341 N N . ILE A 1 170 ? -2.057 0.085 6.225 1.00 98.75 170 ILE A N 1
ATOM 1342 C CA . ILE A 1 170 ? -1.942 1.262 7.102 1.00 98.75 170 ILE A CA 1
ATOM 1343 C C . ILE A 1 170 ? -3.331 1.771 7.495 1.00 98.75 170 ILE A C 1
ATOM 1345 O O . ILE A 1 170 ? -3.565 2.039 8.671 1.00 98.75 170 ILE A O 1
ATOM 1349 N N . LYS A 1 171 ? -4.266 1.867 6.546 1.00 98.75 171 LYS A N 1
ATOM 1350 C CA . LYS A 1 171 ? -5.655 2.279 6.792 1.00 98.75 171 LYS A CA 1
ATOM 1351 C C . LYS A 1 171 ? -6.351 1.352 7.797 1.00 98.75 171 LYS A C 1
ATOM 1353 O O . LYS A 1 171 ? -6.908 1.843 8.776 1.00 98.75 171 LYS A O 1
ATOM 1358 N N . GLN A 1 172 ? -6.230 0.035 7.623 1.00 98.69 172 GLN A N 1
ATOM 1359 C CA . GLN A 1 172 ? -6.767 -0.965 8.557 1.00 98.69 172 GLN A CA 1
ATOM 1360 C C . GLN A 1 172 ? -6.161 -0.828 9.960 1.00 98.69 172 GLN A C 1
ATOM 1362 O O . GLN A 1 172 ? -6.897 -0.742 10.942 1.00 98.69 172 GLN A O 1
ATOM 1367 N N . LYS A 1 173 ? -4.829 -0.706 10.067 1.00 98.75 173 LYS A N 1
ATOM 1368 C CA . LYS A 1 173 ? -4.154 -0.485 11.359 1.00 98.75 173 LYS A CA 1
ATOM 1369 C C . LYS A 1 173 ? -4.560 0.828 12.035 1.00 98.75 173 LYS A C 1
ATOM 1371 O O . LYS A 1 173 ? -4.642 0.873 13.258 1.00 98.75 173 LYS A O 1
ATOM 1376 N N . ARG A 1 174 ? -4.829 1.893 11.269 1.00 98.69 174 ARG A N 1
ATOM 1377 C CA . ARG A 1 174 ? -5.324 3.172 11.812 1.00 98.69 174 ARG A CA 1
ATOM 1378 C C . ARG A 1 174 ? -6.744 3.042 12.364 1.00 98.69 174 ARG A C 1
ATOM 1380 O O . ARG A 1 174 ? -6.986 3.557 13.449 1.00 98.69 174 ARG A O 1
ATOM 1387 N N . ALA A 1 175 ? -7.632 2.319 11.680 1.00 98.62 175 ALA A N 1
ATOM 1388 C CA . ALA A 1 175 ? -8.980 2.039 12.177 1.00 98.62 175 ALA A CA 1
ATOM 1389 C C . ALA A 1 175 ? -8.949 1.200 13.471 1.00 98.62 175 ALA A C 1
ATOM 1391 O O . ALA A 1 175 ? -9.550 1.592 14.467 1.00 98.62 175 ALA A O 1
ATOM 1392 N N . GLN A 1 176 ? -8.160 0.118 13.500 1.00 98.69 176 GLN A N 1
ATOM 1393 C CA . GLN A 1 176 ? -7.957 -0.702 14.705 1.00 98.69 176 GLN A CA 1
ATOM 1394 C C . GLN A 1 176 ? -7.388 0.115 15.876 1.00 98.69 176 GLN A C 1
ATOM 1396 O O . GLN A 1 176 ? -7.841 -0.019 17.009 1.00 98.69 176 GLN A O 1
ATOM 1401 N N . LEU A 1 177 ? -6.421 1.003 15.618 1.00 98.69 177 LEU A N 1
ATOM 1402 C CA . LEU A 1 177 ? -5.869 1.885 16.648 1.00 98.69 177 LEU A CA 1
ATOM 1403 C C . LEU A 1 177 ? -6.913 2.880 17.182 1.00 98.69 177 LEU A C 1
ATOM 1405 O O . LEU A 1 177 ? -6.946 3.129 18.383 1.00 98.69 177 LEU A O 1
ATOM 1409 N N . GLN A 1 178 ? -7.770 3.437 16.320 1.00 98.56 178 GLN A N 1
ATOM 1410 C CA . GLN A 1 178 ? -8.867 4.312 16.747 1.00 98.56 178 GLN A CA 1
ATOM 1411 C C . GLN A 1 178 ? -9.875 3.566 17.628 1.00 98.56 178 GLN A C 1
ATOM 1413 O O . GLN A 1 178 ? -10.277 4.096 18.662 1.00 98.56 178 GLN A O 1
ATOM 1418 N N . GLU A 1 179 ? -10.230 2.329 17.275 1.00 98.31 179 GLU A N 1
ATOM 1419 C CA . GLU A 1 179 ? -11.104 1.483 18.091 1.00 98.31 179 GLU A CA 1
ATOM 1420 C C . GLU A 1 179 ? -10.488 1.191 19.470 1.00 98.31 179 GLU A C 1
ATOM 1422 O O . GLU A 1 179 ? -11.132 1.416 20.494 1.00 98.31 179 GLU A O 1
ATOM 1427 N N . LEU A 1 180 ? -9.212 0.789 19.519 1.00 98.62 180 LEU A N 1
ATOM 1428 C CA . LEU A 1 180 ? -8.491 0.545 20.775 1.00 98.62 180 LEU A CA 1
ATOM 1429 C C . LEU A 1 180 ? -8.380 1.807 21.648 1.00 98.62 180 LEU A C 1
ATOM 1431 O O . LEU A 1 180 ? -8.506 1.724 22.869 1.00 98.62 180 LEU A O 1
ATOM 1435 N N . LEU A 1 181 ? -8.178 2.985 21.046 1.00 98.38 181 LEU A N 1
ATOM 1436 C CA . LEU A 1 181 ? -8.177 4.260 21.771 1.00 98.38 181 LEU A CA 1
ATOM 1437 C C . LEU A 1 181 ? -9.559 4.586 22.351 1.00 98.38 181 LEU A C 1
ATOM 1439 O O . LEU A 1 181 ? -9.644 5.001 23.507 1.00 98.38 181 LEU A O 1
ATOM 1443 N N . LEU A 1 182 ? -10.638 4.360 21.594 1.00 98.38 182 LEU A N 1
ATOM 1444 C CA . LEU A 1 182 ? -12.009 4.537 22.082 1.00 98.38 182 LEU A CA 1
ATOM 1445 C C . LEU A 1 182 ? -12.321 3.582 23.241 1.00 98.38 182 LEU A C 1
ATOM 1447 O O . LEU A 1 182 ? -12.827 4.033 24.267 1.00 98.38 182 LEU A O 1
ATOM 1451 N N . GLN A 1 183 ? -11.959 2.301 23.123 1.00 98.00 183 GLN A N 1
ATOM 1452 C CA . GLN A 1 183 ? -12.104 1.316 24.201 1.00 98.00 183 GLN A CA 1
ATOM 1453 C C . GLN A 1 183 ? -11.318 1.734 25.456 1.00 98.00 183 GLN A C 1
ATOM 1455 O O . GLN A 1 183 ? -11.866 1.721 26.557 1.00 98.00 183 GLN A O 1
ATOM 1460 N N . GLN A 1 184 ? -10.068 2.184 25.300 1.00 97.88 184 GLN A N 1
ATOM 1461 C CA . GLN A 1 184 ? -9.216 2.636 26.405 1.00 97.88 184 GLN A CA 1
ATOM 1462 C C . GLN A 1 184 ? -9.778 3.879 27.118 1.00 97.88 184 GLN A C 1
ATOM 1464 O O . GLN A 1 184 ? -9.739 3.955 28.348 1.00 97.88 184 GLN A O 1
ATOM 1469 N N . ILE A 1 185 ? -10.311 4.851 26.368 1.00 98.44 185 ILE A N 1
ATOM 1470 C CA . ILE A 1 185 ? -10.957 6.047 26.932 1.00 98.44 185 ILE A CA 1
ATOM 1471 C C . ILE A 1 185 ? -12.257 5.656 27.645 1.00 98.44 185 ILE A C 1
ATOM 1473 O O . ILE A 1 185 ? -12.454 6.030 28.800 1.00 98.44 185 ILE A O 1
ATOM 1477 N N . ALA A 1 186 ? -13.118 4.862 27.002 1.00 98.38 186 ALA A N 1
ATOM 1478 C CA . ALA A 1 186 ? -14.384 4.414 27.576 1.00 98.38 186 ALA A CA 1
ATOM 1479 C C . ALA A 1 186 ? -14.177 3.616 28.873 1.00 98.38 186 ALA A C 1
ATOM 1481 O O . ALA A 1 186 ? -14.849 3.881 29.870 1.00 98.38 186 ALA A O 1
ATOM 1482 N N . PHE A 1 187 ? -13.208 2.695 28.894 1.00 98.25 187 PHE A N 1
ATOM 1483 C CA . PHE A 1 187 ? -12.878 1.899 30.074 1.00 98.25 187 PHE A CA 1
ATOM 1484 C C . PHE A 1 187 ? -12.336 2.761 31.221 1.00 98.25 187 PHE A C 1
ATOM 1486 O O . PHE A 1 187 ? -12.825 2.659 32.347 1.00 98.25 187 PHE A O 1
ATOM 1493 N N . LYS A 1 188 ? -11.385 3.670 30.949 1.00 98.25 188 LYS A N 1
ATOM 1494 C CA . LYS A 1 188 ? -10.875 4.605 31.969 1.00 98.25 188 LYS A CA 1
ATOM 1495 C C . LYS A 1 188 ? -11.978 5.497 32.537 1.00 98.25 188 LYS A C 1
ATOM 1497 O O . LYS A 1 188 ? -12.074 5.624 33.756 1.00 98.25 188 LYS A O 1
ATOM 1502 N N . ASN A 1 189 ? -12.831 6.055 31.679 1.00 98.38 189 ASN A N 1
ATOM 1503 C CA . ASN A 1 189 ? -13.944 6.907 32.095 1.00 98.38 189 ASN A CA 1
ATOM 1504 C C . ASN A 1 189 ? -14.969 6.130 32.938 1.00 98.38 189 ASN A C 1
ATOM 1506 O O . ASN A 1 189 ? -15.439 6.644 33.951 1.00 98.38 189 ASN A O 1
ATOM 1510 N N . LEU A 1 190 ? -15.279 4.881 32.568 1.00 97.69 190 LEU A N 1
ATOM 1511 C CA . LEU A 1 190 ? -16.164 4.003 33.337 1.00 97.69 190 LEU A CA 1
ATOM 1512 C C . LEU A 1 190 ? -15.599 3.713 34.734 1.00 97.69 190 LEU A C 1
ATOM 1514 O O . LEU A 1 190 ? -16.302 3.901 35.724 1.00 97.69 190 LEU A O 1
ATOM 1518 N N . VAL A 1 191 ? -14.327 3.309 34.824 1.00 96.69 191 VAL A N 1
ATOM 1519 C CA . VAL A 1 191 ? -13.654 3.027 36.104 1.00 96.69 191 VAL A CA 1
ATOM 1520 C C . VAL A 1 191 ? -13.573 4.282 36.978 1.00 96.69 191 VAL A C 1
ATOM 1522 O O . VAL A 1 191 ? -13.847 4.211 38.175 1.00 96.69 191 VAL A O 1
ATOM 1525 N N . GLN A 1 192 ? -13.248 5.441 36.398 1.00 97.56 192 GLN A N 1
ATOM 1526 C CA . GLN A 1 192 ? -13.203 6.711 37.124 1.00 97.56 192 GLN A CA 1
ATOM 1527 C C . GLN A 1 192 ? -14.581 7.111 37.665 1.00 97.56 192 GLN A C 1
ATOM 1529 O O . GLN A 1 192 ? -14.691 7.442 38.845 1.00 97.56 192 GLN A O 1
ATOM 1534 N N . ARG A 1 193 ? -15.630 7.041 36.835 1.00 97.06 193 ARG A N 1
ATOM 1535 C CA . ARG A 1 193 ? -17.008 7.344 37.243 1.00 97.06 193 ARG A CA 1
ATOM 1536 C C . ARG A 1 193 ? -17.480 6.401 38.349 1.00 97.06 193 ARG A C 1
ATOM 1538 O O . ARG A 1 193 ? -18.043 6.855 39.337 1.00 97.06 193 ARG A O 1
ATOM 1545 N N . ASN A 1 194 ? -17.234 5.099 38.205 1.00 95.12 194 ASN A N 1
ATOM 1546 C CA . ASN A 1 194 ? -17.634 4.118 39.211 1.00 95.12 194 ASN A CA 1
ATOM 1547 C C . ASN A 1 194 ? -16.915 4.383 40.547 1.00 95.12 194 ASN A C 1
ATOM 1549 O O . ASN A 1 194 ? -17.583 4.480 41.570 1.00 95.12 194 ASN A O 1
ATOM 1553 N N . ARG A 1 195 ? -15.599 4.651 40.533 1.00 94.69 195 ARG A N 1
ATOM 1554 C CA . ARG A 1 195 ? -14.838 5.041 41.736 1.00 94.69 195 ARG A CA 1
ATOM 1555 C C . ARG A 1 195 ? -15.383 6.313 42.401 1.00 94.69 195 ARG A C 1
ATOM 1557 O O . ARG A 1 195 ? -15.450 6.375 43.623 1.00 94.69 195 ARG A O 1
ATOM 1564 N N . GLN A 1 196 ? -15.763 7.328 41.622 1.00 95.44 196 GLN A N 1
ATOM 1565 C CA . GLN A 1 196 ? -16.376 8.553 42.155 1.00 95.44 196 GLN A CA 1
ATOM 1566 C C . GLN A 1 196 ? -17.741 8.269 42.799 1.00 95.44 196 GLN A C 1
ATOM 1568 O O . GLN A 1 196 ? -18.019 8.766 43.889 1.00 95.44 196 GLN A O 1
ATOM 1573 N N . ASN A 1 197 ? -18.566 7.424 42.175 1.00 93.81 197 ASN A N 1
ATOM 1574 C CA . ASN A 1 197 ? -19.85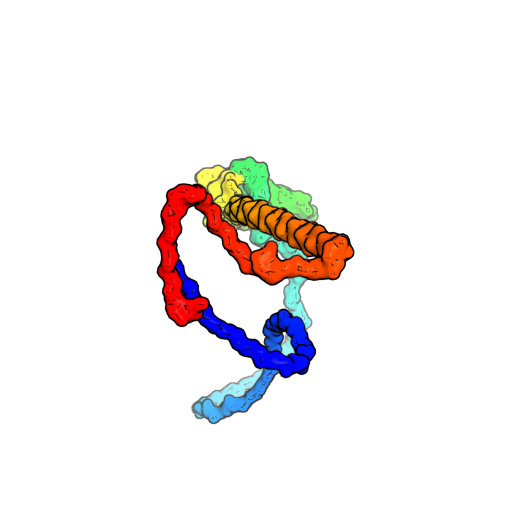2 7.015 42.736 1.00 93.81 197 ASN A CA 1
ATOM 1575 C C . ASN A 1 197 ? -19.685 6.198 44.028 1.00 93.81 197 ASN A C 1
ATOM 1577 O O . ASN A 1 197 ? -20.446 6.412 44.965 1.00 93.81 197 ASN A O 1
ATOM 1581 N N . GLU A 1 198 ? -18.698 5.304 44.111 1.00 93.81 198 GLU A N 1
ATOM 1582 C CA . GLU A 1 198 ? -18.394 4.533 45.329 1.00 93.81 198 GLU A CA 1
ATOM 1583 C C . GLU A 1 198 ? -17.941 5.442 46.483 1.00 93.81 198 GLU A C 1
ATOM 1585 O O . GLU A 1 198 ? -18.362 5.257 47.623 1.00 93.81 198 GLU A O 1
ATOM 1590 N N . GLN A 1 199 ? -17.140 6.472 46.185 1.00 92.75 199 GLN A N 1
ATOM 1591 C CA . GLN A 1 199 ? -16.725 7.487 47.162 1.00 92.75 199 GLN A CA 1
ATOM 1592 C C . GLN A 1 199 ? -17.907 8.325 47.672 1.00 92.75 199 GLN A C 1
ATOM 1594 O O . GLN A 1 199 ? -17.985 8.602 48.866 1.00 92.75 199 GLN A O 1
ATOM 1599 N N . GLN A 1 200 ? -18.836 8.714 46.792 1.00 92.69 200 GLN A N 1
ATOM 1600 C CA . GLN A 1 200 ? -20.017 9.503 47.169 1.00 92.69 200 GLN A CA 1
ATOM 1601 C C . GLN A 1 200 ? -21.057 8.683 47.946 1.00 92.69 200 GLN A C 1
ATOM 1603 O O . GLN A 1 200 ? -21.621 9.179 48.916 1.00 92.69 200 GLN A O 1
ATOM 1608 N N . ASN A 1 201 ? -21.291 7.429 47.548 1.00 89.31 201 ASN A N 1
ATOM 1609 C CA . ASN A 1 201 ? -22.289 6.546 48.162 1.00 89.31 201 ASN A CA 1
ATOM 1610 C C . ASN A 1 201 ? -21.722 5.685 49.310 1.00 89.31 201 ASN A C 1
ATOM 1612 O O . ASN A 1 201 ? -22.390 4.764 49.769 1.00 89.31 201 ASN A O 1
ATOM 1616 N N . GLN A 1 202 ? -20.504 5.987 49.777 1.00 85.69 202 GLN A N 1
ATOM 1617 C CA . GLN A 1 202 ? -19.833 5.340 50.916 1.00 85.69 202 GLN A CA 1
ATOM 1618 C C . GLN A 1 202 ? -19.666 3.812 50.792 1.00 85.69 202 GLN A C 1
ATOM 1620 O O . GLN A 1 202 ? -19.638 3.099 51.794 1.00 85.69 202 GLN A O 1
ATOM 1625 N N . GLY A 1 203 ? -19.508 3.293 49.572 1.00 87.56 203 GLY A N 1
ATOM 1626 C CA . GLY A 1 203 ? -19.258 1.869 49.358 1.00 87.56 203 GLY A CA 1
ATOM 1627 C C . GLY A 1 203 ? -19.564 1.361 47.947 1.00 87.56 203 GLY A C 1
ATOM 1628 O O . GLY A 1 203 ? -20.072 2.105 47.103 1.00 87.56 203 GLY A O 1
ATOM 1629 N N . PRO A 1 204 ? -19.249 0.081 47.679 1.00 88.38 204 PRO A N 1
ATOM 1630 C CA . PRO A 1 204 ? -19.618 -0.583 46.438 1.00 88.38 204 PRO A CA 1
ATOM 1631 C C . PRO A 1 204 ? -21.143 -0.782 46.335 1.00 88.38 204 PRO A C 1
ATOM 1633 O O . PRO A 1 204 ? -21.808 -1.012 47.348 1.00 88.38 204 PRO A O 1
ATOM 1636 N N . PRO A 1 205 ? -21.714 -0.737 45.119 1.00 90.00 205 PRO A N 1
ATOM 1637 C CA . PRO A 1 205 ? -23.125 -1.045 44.888 1.00 90.00 205 PRO A CA 1
ATOM 1638 C C . PRO A 1 205 ? -23.461 -2.516 45.191 1.00 90.00 205 PRO A C 1
ATOM 1640 O O . PRO A 1 205 ? -22.595 -3.392 45.181 1.00 90.00 205 PRO A O 1
ATOM 1643 N N . ALA A 1 206 ? -24.748 -2.796 45.416 1.00 89.19 206 ALA A N 1
ATOM 1644 C CA . ALA A 1 206 ? -25.240 -4.148 45.673 1.00 89.19 206 ALA A CA 1
ATOM 1645 C C . ALA A 1 206 ? -24.921 -5.126 44.521 1.00 89.19 206 ALA A C 1
ATOM 1647 O O . ALA A 1 206 ? -24.991 -4.784 43.341 1.00 89.19 206 ALA A O 1
ATOM 1648 N N . LEU A 1 207 ? -24.610 -6.380 44.862 1.00 86.69 207 LEU A N 1
ATOM 1649 C CA . LEU A 1 207 ? -24.143 -7.384 43.893 1.00 86.69 207 LEU A CA 1
ATOM 1650 C C . LEU A 1 207 ? -25.147 -7.649 42.756 1.00 86.69 207 LEU A C 1
ATOM 1652 O O . LEU A 1 207 ? -24.744 -7.871 41.620 1.00 86.69 207 LEU A O 1
ATOM 1656 N N . ASN A 1 208 ? -26.447 -7.575 43.044 1.00 92.31 208 ASN A N 1
ATOM 1657 C CA . ASN A 1 208 ? -27.529 -7.769 42.076 1.00 92.31 208 ASN A CA 1
ATOM 1658 C C . ASN A 1 208 ? -27.849 -6.528 41.218 1.00 92.31 208 ASN A C 1
ATOM 1660 O O . ASN A 1 208 ? -28.696 -6.622 40.332 1.00 92.31 208 ASN A O 1
ATOM 1664 N N . SER A 1 209 ? -27.219 -5.373 41.468 1.00 93.00 209 SER A N 1
ATOM 1665 C CA . SER A 1 209 ? -27.450 -4.131 40.713 1.00 93.00 209 SER A CA 1
ATOM 1666 C C . SER A 1 209 ? -26.334 -3.788 39.719 1.00 93.00 209 SER A C 1
ATOM 1668 O O . SER A 1 209 ? -26.392 -2.743 39.068 1.00 93.00 209 SER A O 1
ATOM 1670 N N . THR A 1 210 ? -25.331 -4.661 39.556 1.00 93.50 210 THR A N 1
ATOM 1671 C CA . THR A 1 210 ? -24.203 -4.445 38.634 1.00 93.50 210 THR A CA 1
ATOM 1672 C C . THR A 1 210 ? -23.939 -5.631 37.714 1.00 93.50 210 THR A C 1
ATOM 1674 O O . THR A 1 210 ? -24.281 -6.770 38.016 1.00 93.50 210 THR A O 1
ATOM 1677 N N . ILE A 1 211 ? -23.306 -5.347 36.574 1.00 95.38 211 ILE A N 1
ATOM 1678 C CA . ILE A 1 211 ? -22.842 -6.344 35.606 1.00 95.38 211 ILE A CA 1
ATOM 1679 C C . ILE A 1 211 ? -21.364 -6.051 35.335 1.00 95.38 211 ILE A C 1
ATOM 1681 O O . ILE A 1 211 ? -21.011 -4.937 34.943 1.00 95.38 211 ILE A O 1
ATOM 1685 N N . GLN A 1 212 ? -20.501 -7.036 35.579 1.00 93.88 212 GLN A N 1
ATOM 1686 C CA . GLN A 1 212 ? -19.051 -6.911 35.415 1.00 93.88 212 GLN A CA 1
ATOM 1687 C C . GLN A 1 212 ? -18.623 -7.257 33.986 1.00 93.88 212 GLN A C 1
ATOM 1689 O O . GLN A 1 212 ? -19.161 -8.178 33.377 1.00 93.88 212 GLN A O 1
ATOM 1694 N N . LEU A 1 213 ? -17.636 -6.531 33.456 1.00 95.38 213 LEU A N 1
ATOM 1695 C CA . LEU A 1 213 ? -17.030 -6.831 32.155 1.00 95.38 213 LEU A CA 1
ATOM 1696 C C . LEU A 1 213 ? -16.152 -8.101 32.232 1.00 95.38 213 LEU A C 1
ATOM 1698 O O . LEU A 1 213 ? -15.501 -8.311 33.257 1.00 95.38 213 LEU A O 1
ATOM 1702 N N . PRO A 1 214 ? -16.037 -8.895 31.148 1.00 97.00 214 PRO A N 1
ATOM 1703 C CA . PRO A 1 214 ? -16.702 -8.735 29.854 1.00 97.00 214 PRO A CA 1
ATOM 1704 C C . PRO A 1 214 ? -18.106 -9.364 29.830 1.00 97.00 214 PRO A C 1
ATOM 1706 O O . PRO A 1 214 ? -18.321 -10.459 30.338 1.00 97.00 214 PRO A O 1
ATOM 1709 N N . PHE A 1 215 ? -19.043 -8.703 29.151 1.00 96.75 215 PHE A N 1
ATOM 1710 C CA . PHE A 1 215 ? -20.376 -9.230 28.854 1.00 96.75 215 PHE A CA 1
ATOM 1711 C C . PHE A 1 215 ? -20.799 -8.839 27.433 1.00 96.75 215 PHE A C 1
ATOM 1713 O O . PHE A 1 215 ? -20.197 -7.962 26.813 1.00 96.75 215 PHE A O 1
ATOM 1720 N N . ILE A 1 216 ? -21.869 -9.462 26.940 1.00 97.44 216 ILE A N 1
ATOM 1721 C CA . ILE A 1 216 ? -22.590 -9.042 25.733 1.00 97.44 216 ILE A CA 1
ATOM 1722 C C . ILE A 1 216 ? -24.032 -8.692 26.108 1.00 97.44 216 ILE A C 1
ATOM 1724 O O . ILE A 1 216 ? -24.595 -9.292 27.020 1.00 97.44 216 ILE A O 1
ATOM 1728 N N . ILE A 1 217 ? -24.628 -7.719 25.417 1.00 97.06 217 ILE A N 1
ATOM 1729 C CA . ILE A 1 217 ? -26.049 -7.379 25.568 1.00 97.06 217 ILE A CA 1
ATOM 1730 C C . ILE A 1 217 ? -26.786 -7.851 24.322 1.00 97.06 217 ILE A C 1
ATOM 1732 O O . ILE A 1 217 ? -26.393 -7.530 23.204 1.00 97.06 217 ILE A O 1
ATOM 1736 N N . ILE A 1 218 ? -27.889 -8.562 24.539 1.00 97.00 218 ILE A N 1
ATOM 1737 C CA . ILE A 1 218 ? -28.900 -8.840 23.523 1.00 97.00 218 ILE A CA 1
ATOM 1738 C C . ILE A 1 218 ? -30.145 -8.062 23.945 1.00 97.00 218 ILE A C 1
ATOM 1740 O O . ILE A 1 218 ? -30.679 -8.286 25.030 1.00 97.00 218 ILE A O 1
ATOM 1744 N N . ASN A 1 219 ? -30.591 -7.122 23.116 1.00 97.31 219 ASN A N 1
ATOM 1745 C CA . ASN A 1 219 ? -31.822 -6.369 23.331 1.00 97.31 219 ASN A CA 1
ATOM 1746 C C . ASN A 1 219 ? -32.900 -6.809 22.332 1.00 97.31 219 ASN A C 1
ATOM 1748 O O . ASN A 1 219 ? -32.625 -7.120 21.178 1.00 97.31 219 ASN A O 1
ATOM 1752 N N . THR A 1 220 ? -34.151 -6.828 22.781 1.00 97.56 220 THR A N 1
ATOM 1753 C CA . THR A 1 220 ? -35.309 -7.153 21.943 1.00 97.56 220 THR A CA 1
ATOM 1754 C C . THR A 1 220 ? -36.533 -6.360 22.402 1.00 97.56 220 THR A C 1
ATOM 1756 O O . THR A 1 220 ? -36.491 -5.666 23.421 1.00 97.56 220 THR A O 1
ATOM 1759 N N . SER A 1 221 ? -37.623 -6.412 21.635 1.00 97.94 221 SER A N 1
ATOM 1760 C CA . SER A 1 221 ? -38.883 -5.771 22.016 1.00 97.94 221 SER A CA 1
ATOM 1761 C C . SER A 1 221 ? -39.422 -6.351 23.325 1.00 97.94 221 SER A C 1
ATOM 1763 O O . SER A 1 221 ? -39.363 -7.555 23.552 1.00 97.94 221 SER A O 1
ATOM 1765 N N . ARG A 1 222 ? -40.062 -5.511 24.149 1.00 96.62 222 ARG A N 1
ATOM 1766 C CA . ARG A 1 222 ? -40.762 -5.944 25.377 1.00 96.62 222 ARG A CA 1
ATOM 1767 C C . ARG A 1 222 ? -41.903 -6.942 25.117 1.00 96.62 222 ARG A C 1
ATOM 1769 O O . ARG A 1 222 ? -42.423 -7.515 26.064 1.00 96.62 222 ARG A O 1
ATOM 1776 N N . LYS A 1 223 ? -42.323 -7.098 23.855 1.00 97.62 223 LYS A N 1
ATOM 1777 C CA . LYS A 1 223 ? -43.350 -8.053 23.406 1.00 97.62 223 LYS A CA 1
ATOM 1778 C C . LYS A 1 223 ? -42.769 -9.346 22.815 1.00 97.62 223 LYS A C 1
ATOM 1780 O O . LYS A 1 223 ? -43.540 -10.223 22.444 1.00 97.62 223 LYS A O 1
ATOM 1785 N N . THR A 1 224 ? -41.448 -9.451 22.662 1.00 97.81 224 THR A N 1
ATOM 1786 C CA . THR A 1 224 ? -40.813 -10.653 22.109 1.00 97.81 224 THR A CA 1
ATOM 1787 C C . THR A 1 224 ? -40.886 -11.784 23.128 1.00 97.81 224 THR A C 1
ATOM 1789 O O . THR A 1 224 ? -40.422 -11.628 24.255 1.00 97.81 224 THR A O 1
ATOM 1792 N N . VAL A 1 225 ? -41.431 -12.930 22.722 1.00 96.94 225 VAL A N 1
ATOM 1793 C CA . VAL A 1 225 ? -41.344 -14.166 23.505 1.00 96.94 225 VAL A CA 1
ATOM 1794 C C . VAL A 1 225 ? -39.915 -14.698 23.402 1.00 96.94 225 VAL A C 1
ATOM 1796 O O . VAL A 1 225 ? -39.383 -14.829 22.300 1.00 96.94 225 VAL A O 1
ATOM 1799 N N . ILE A 1 226 ? -39.294 -14.973 24.546 1.00 97.12 226 ILE A N 1
ATOM 1800 C CA . ILE A 1 226 ? -37.948 -15.541 24.640 1.00 97.12 226 ILE A CA 1
ATOM 1801 C C . ILE A 1 226 ? -38.097 -16.974 25.142 1.00 97.12 226 ILE A C 1
ATOM 1803 O O . ILE A 1 226 ? -38.620 -17.184 26.233 1.00 97.12 226 ILE A O 1
ATOM 1807 N N . ASP A 1 227 ? -37.626 -17.931 24.349 1.00 96.44 227 ASP A N 1
ATOM 1808 C CA . ASP A 1 227 ? -37.424 -19.315 24.775 1.00 96.44 227 ASP A CA 1
ATOM 1809 C C . ASP A 1 227 ? -35.933 -19.535 25.077 1.00 96.44 227 ASP A C 1
ATOM 1811 O O . ASP A 1 227 ? -35.065 -18.945 24.425 1.00 96.44 227 ASP A O 1
ATOM 1815 N N . CYS A 1 228 ? -35.628 -20.330 26.100 1.00 95.81 228 CYS A N 1
ATOM 1816 C CA . CYS A 1 228 ? -34.271 -20.512 26.602 1.00 95.81 228 CYS A CA 1
ATOM 1817 C C . CYS A 1 228 ? -34.054 -21.941 27.102 1.00 95.81 228 CYS A C 1
ATOM 1819 O O . CYS A 1 228 ? -34.522 -22.323 28.173 1.00 95.81 228 CYS A O 1
ATOM 1821 N N . SER A 1 229 ? -33.285 -22.712 26.336 1.00 95.69 229 SER A N 1
ATOM 1822 C CA . SER A 1 229 ? -32.773 -24.019 26.732 1.00 95.69 229 SER A CA 1
ATOM 1823 C C . SER A 1 229 ? -31.324 -23.891 27.206 1.00 95.69 229 SER A C 1
ATOM 1825 O O . SER A 1 229 ? -30.451 -23.402 26.486 1.00 95.69 229 SER A O 1
ATOM 1827 N N . ILE A 1 230 ? -31.068 -24.321 28.441 1.00 96.38 230 ILE A N 1
ATOM 1828 C CA . ILE A 1 230 ? -29.741 -24.317 29.068 1.00 96.38 230 ILE A CA 1
ATOM 1829 C C . ILE A 1 230 ? -29.333 -25.774 29.301 1.00 96.38 230 ILE A C 1
ATOM 1831 O O . ILE A 1 230 ? -30.136 -26.587 29.759 1.00 96.38 230 ILE A O 1
ATOM 1835 N N . SER A 1 231 ? -28.101 -26.118 28.935 1.00 96.62 231 SER A N 1
ATOM 1836 C CA . SER A 1 231 ? -27.509 -27.433 29.179 1.00 96.62 231 SER A CA 1
ATOM 1837 C C . SER A 1 231 ? -27.083 -27.579 30.645 1.00 96.62 231 SER A C 1
ATOM 1839 O O . SER A 1 231 ? -26.732 -26.600 31.293 1.00 96.62 231 SER A O 1
ATOM 1841 N N . SER A 1 232 ? -27.093 -28.804 31.177 1.00 95.56 232 SER A N 1
ATOM 1842 C CA . SER A 1 232 ? -26.857 -29.085 32.607 1.00 95.56 232 SER A CA 1
ATOM 1843 C C . SER A 1 232 ? -25.422 -28.841 33.104 1.00 95.56 232 SER A C 1
ATOM 1845 O O . SER A 1 232 ? -25.114 -29.143 34.253 1.00 95.56 232 SER A O 1
ATOM 1847 N N . ASP A 1 233 ? -24.525 -28.373 32.236 1.00 93.94 233 ASP A N 1
ATOM 1848 C CA . ASP A 1 233 ? -23.141 -27.994 32.530 1.00 93.94 233 ASP A CA 1
ATOM 1849 C C . ASP A 1 233 ? -22.981 -26.492 32.859 1.00 93.94 233 ASP A C 1
ATOM 1851 O O . ASP A 1 233 ? -21.852 -25.999 32.938 1.00 93.94 233 ASP A O 1
ATOM 1855 N N . LYS A 1 234 ? -24.096 -25.767 33.041 1.00 75.19 234 LYS A N 1
ATOM 1856 C CA . LYS A 1 234 ? -24.170 -24.334 33.367 1.00 75.19 234 LYS A CA 1
ATOM 1857 C C . LYS A 1 234 ? -25.239 -24.030 34.412 1.00 75.19 234 LYS A C 1
ATOM 1859 O O . LYS A 1 234 ? -25.002 -23.054 35.156 1.00 75.19 234 LYS A O 1
#

Foldseek 3Di:
DDDDDDDDDDDDDDDDDDDDDDDDDDDDDDDDDDDDDDDDDDDDDDDDDDDDDDDDDDDPDDPDDPPQQDLVNLLVQLLVVQVVVQKDFLCRSLVVVLVCVCVVDVDDPPCSVVSSVSSSVSSVVNLVVCVVQVQWDDDPGMIGGDHHPDPPVVVVVVVVVVVVVVVVVVVVVVVVVVVVVVVVVVVVVVVVVQVVVCVVVVHHDDPVVDDDPDDDDDDDDPPDDDDDDDDPVD